Pro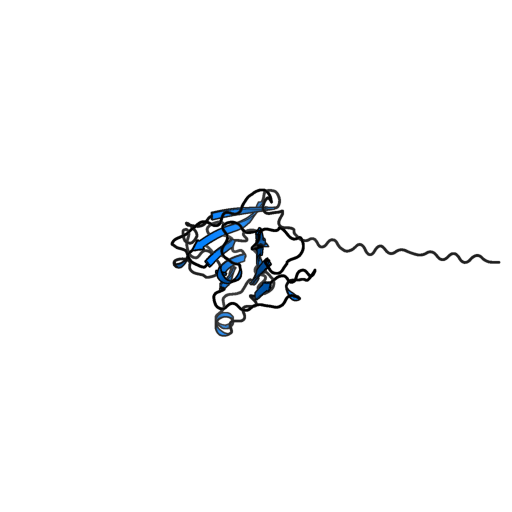tein AF-A0A2G9MWK6-F1 (afdb_monomer_lite)

Radius of gyration: 20.46 Å; chains: 1; bounding box: 44×73×55 Å

Structure (mmCIF, N/CA/C/O backbone):
data_AF-A0A2G9MWK6-F1
#
_entry.id   AF-A0A2G9MWK6-F1
#
loop_
_atom_site.group_PDB
_atom_site.id
_atom_site.type_symbol
_atom_site.label_atom_id
_atom_site.label_alt_id
_atom_site.label_comp_id
_atom_site.label_asym_id
_atom_site.label_entity_id
_atom_site.label_seq_id
_atom_site.pdbx_PDB_ins_code
_atom_site.Cartn_x
_atom_site.Cartn_y
_atom_site.Cartn_z
_atom_site.occupancy
_atom_site.B_iso_or_equiv
_atom_site.auth_seq_id
_atom_site.auth_comp_id
_atom_site.auth_asym_id
_atom_site.auth_atom_id
_atom_site.pdbx_PDB_model_num
ATOM 1 N N . MET A 1 1 ? 25.896 56.326 38.889 1.00 45.22 1 MET A N 1
ATOM 2 C CA . MET A 1 1 ? 24.671 55.618 38.457 1.00 45.22 1 MET A CA 1
ATOM 3 C C . MET A 1 1 ? 24.870 55.197 37.014 1.00 45.22 1 MET A C 1
ATOM 5 O O . MET A 1 1 ? 24.752 56.027 36.123 1.00 45.22 1 MET A O 1
ATOM 9 N N . THR A 1 2 ? 25.256 53.946 36.795 1.00 45.47 2 THR A N 1
ATOM 10 C CA . THR A 1 2 ? 25.602 53.417 35.470 1.00 45.47 2 THR A CA 1
ATOM 11 C C . THR A 1 2 ? 24.487 52.459 35.069 1.00 45.47 2 THR A C 1
ATOM 13 O O . THR A 1 2 ? 24.243 51.482 35.773 1.00 45.47 2 THR A O 1
ATOM 16 N N . LYS A 1 3 ? 23.735 52.785 34.011 1.00 40.72 3 LYS A N 1
ATOM 17 C CA . LYS A 1 3 ? 22.633 51.943 33.524 1.00 40.72 3 LYS A CA 1
ATOM 18 C C . LYS A 1 3 ? 23.221 50.716 32.824 1.00 40.72 3 LYS A C 1
ATOM 20 O O . LYS A 1 3 ? 23.888 50.858 31.805 1.00 40.72 3 LYS A O 1
ATOM 25 N N . ILE A 1 4 ? 22.976 49.534 33.382 1.00 47.41 4 ILE A N 1
ATOM 26 C CA . ILE A 1 4 ? 23.224 48.250 32.723 1.00 47.41 4 ILE A CA 1
ATOM 27 C C . ILE A 1 4 ? 22.035 47.999 31.794 1.00 47.41 4 ILE A C 1
ATOM 29 O O . ILE A 1 4 ? 20.898 47.927 32.257 1.00 47.41 4 ILE A O 1
ATOM 33 N N . TYR A 1 5 ? 22.286 47.904 30.490 1.00 42.28 5 TYR A N 1
ATOM 34 C CA . TYR A 1 5 ? 21.286 47.478 29.515 1.00 42.28 5 TYR A CA 1
ATOM 35 C C . TYR A 1 5 ? 21.432 45.970 29.307 1.00 42.28 5 TYR A C 1
ATOM 37 O O . TYR A 1 5 ? 22.469 45.508 28.836 1.00 42.28 5 TYR A O 1
ATOM 45 N N . PHE A 1 6 ? 20.402 45.204 29.666 1.00 36.59 6 PHE A N 1
ATOM 46 C CA . PHE A 1 6 ? 20.283 43.809 29.254 1.00 36.59 6 PHE A CA 1
ATOM 47 C C . PHE A 1 6 ? 19.762 43.779 27.817 1.00 36.59 6 PHE A C 1
ATOM 49 O O . PHE A 1 6 ? 18.624 44.162 27.556 1.00 36.59 6 PHE A O 1
ATOM 56 N N . VAL A 1 7 ? 20.603 43.339 26.883 1.00 38.12 7 VAL A N 1
ATOM 57 C CA . VAL A 1 7 ? 20.165 42.977 25.533 1.00 38.12 7 VAL A CA 1
ATOM 58 C C . VAL A 1 7 ? 19.690 41.531 25.600 1.00 38.12 7 VAL A C 1
ATOM 60 O O . VAL A 1 7 ? 20.493 40.611 25.745 1.00 38.12 7 VAL A O 1
ATOM 63 N N . LEU A 1 8 ? 18.375 41.333 25.536 1.00 33.12 8 LEU A N 1
ATOM 64 C CA . LEU A 1 8 ? 17.783 40.015 25.347 1.00 33.12 8 LEU A CA 1
ATOM 65 C C . LEU A 1 8 ? 17.944 39.651 23.864 1.00 33.12 8 LEU A C 1
ATOM 67 O O . LEU A 1 8 ? 17.213 40.155 23.013 1.00 33.12 8 LEU A O 1
ATOM 71 N N . ILE A 1 9 ? 18.932 38.817 23.543 1.00 36.25 9 ILE A N 1
ATOM 72 C CA . ILE A 1 9 ? 19.046 38.225 22.209 1.00 36.25 9 ILE A CA 1
ATOM 73 C C . ILE A 1 9 ? 18.005 37.108 22.136 1.00 36.25 9 ILE A C 1
ATOM 75 O O . ILE A 1 9 ? 18.201 36.023 22.679 1.00 36.25 9 ILE A O 1
ATOM 79 N N . VAL A 1 10 ? 16.878 37.391 21.484 1.00 35.84 10 VAL A N 1
ATOM 80 C CA . VAL A 1 10 ? 15.928 36.359 21.067 1.00 35.84 10 VAL A CA 1
ATOM 81 C C . VAL A 1 10 ? 16.561 35.639 19.885 1.00 35.84 10 VAL A C 1
ATOM 83 O O . VAL A 1 10 ? 16.514 36.109 18.750 1.00 35.84 10 VAL A O 1
ATOM 86 N N . ILE A 1 11 ? 17.207 34.510 20.164 1.00 38.00 11 ILE A N 1
ATOM 87 C CA . ILE A 1 11 ? 17.570 33.556 19.124 1.00 38.00 11 ILE A CA 1
ATOM 88 C C . ILE A 1 11 ? 16.249 32.938 18.668 1.00 38.00 11 ILE A C 1
ATOM 90 O O . ILE A 1 11 ? 15.690 32.082 19.352 1.00 38.00 11 ILE A O 1
ATOM 94 N N . PHE A 1 12 ? 15.731 33.386 17.524 1.00 32.88 12 PHE A N 1
ATOM 95 C CA . PHE A 1 12 ? 14.820 32.549 16.757 1.00 32.88 12 PHE A CA 1
ATOM 96 C C . PHE A 1 12 ? 15.644 31.338 16.329 1.00 32.88 12 PHE A C 1
ATOM 98 O O . PHE A 1 12 ? 16.416 31.403 15.374 1.00 32.88 12 PHE A O 1
ATOM 105 N N . LEU A 1 13 ? 15.517 30.242 17.080 1.00 31.78 13 LEU A N 1
ATOM 106 C CA . LEU A 1 13 ? 15.737 28.919 16.525 1.00 31.78 13 LEU A CA 1
ATOM 107 C C . LEU A 1 13 ? 14.738 28.831 15.379 1.00 31.78 13 LEU A C 1
ATOM 109 O O . LEU A 1 13 ? 13.553 28.595 15.599 1.00 31.78 13 LEU A O 1
ATOM 113 N N . SER A 1 14 ? 15.209 29.133 14.169 1.00 37.88 14 SER A N 1
ATOM 114 C CA . SER A 1 14 ? 14.534 28.727 12.954 1.00 37.88 14 SER A CA 1
ATOM 115 C C . SER A 1 14 ? 14.363 27.228 13.110 1.00 37.88 14 SER A C 1
ATOM 117 O O . SER A 1 14 ? 15.336 26.479 12.998 1.00 37.88 14 SER A O 1
ATOM 119 N N . THR A 1 15 ? 13.155 26.804 13.475 1.00 34.97 15 THR A N 1
ATOM 120 C CA . THR A 1 15 ? 12.726 25.431 13.285 1.00 34.97 15 THR A CA 1
ATOM 121 C C . THR A 1 15 ? 13.065 25.149 11.840 1.00 34.97 15 THR A C 1
ATOM 123 O O . THR A 1 15 ? 12.527 25.803 10.940 1.00 34.97 15 THR A O 1
ATOM 126 N N . LEU A 1 16 ? 14.073 24.299 11.647 1.00 32.12 16 LEU A N 1
ATOM 127 C CA . LEU A 1 16 ? 14.462 23.834 10.334 1.00 32.12 16 LEU A CA 1
ATOM 128 C C . LEU A 1 16 ? 13.165 23.448 9.626 1.00 32.12 16 LEU A C 1
ATOM 130 O O . LEU A 1 16 ? 12.323 22.794 10.254 1.00 32.12 16 LEU A O 1
ATOM 134 N N . PRO A 1 17 ? 12.949 23.886 8.378 1.00 34.91 17 PRO A N 1
ATOM 135 C CA . PRO A 1 17 ? 11.866 23.323 7.613 1.00 34.91 17 PRO A CA 1
ATOM 136 C C . PRO A 1 17 ? 12.141 21.825 7.604 1.00 34.91 17 PRO A C 1
ATOM 138 O O . PRO A 1 17 ? 13.139 21.374 7.040 1.00 34.91 17 PRO A O 1
ATOM 141 N N . ASN A 1 18 ? 11.274 21.053 8.257 1.00 37.16 18 ASN A N 1
ATOM 142 C CA . ASN A 1 18 ? 11.038 19.711 7.785 1.00 37.16 18 ASN A CA 1
ATOM 143 C C . ASN A 1 18 ? 10.604 19.941 6.342 1.00 37.16 18 ASN A C 1
ATOM 145 O O . ASN A 1 18 ? 9.458 20.303 6.078 1.00 37.16 18 ASN A O 1
ATOM 149 N N . GLN A 1 19 ? 11.548 19.808 5.412 1.00 33.31 19 GLN A N 1
ATOM 150 C CA . GLN A 1 19 ? 11.234 19.364 4.074 1.00 33.31 19 GLN A CA 1
ATOM 151 C C . GLN A 1 19 ? 10.648 17.969 4.272 1.00 33.31 19 GLN A C 1
ATOM 153 O O . GLN A 1 19 ? 11.305 16.947 4.116 1.00 33.31 19 GLN A O 1
ATOM 158 N N . ILE A 1 20 ? 9.385 17.948 4.695 1.00 33.28 20 ILE A N 1
ATOM 159 C CA . ILE A 1 20 ? 8.453 16.961 4.219 1.00 33.28 20 ILE A CA 1
ATOM 160 C C . ILE A 1 20 ? 8.576 17.174 2.717 1.00 33.28 20 ILE A C 1
ATOM 162 O O . ILE A 1 20 ? 8.125 18.197 2.200 1.00 33.28 20 ILE A O 1
ATOM 166 N N . TYR A 1 21 ? 9.296 16.283 2.037 1.00 31.16 21 TYR A N 1
ATOM 167 C CA . TYR A 1 21 ? 9.023 16.030 0.635 1.00 31.16 21 TYR A CA 1
ATOM 168 C C . TYR A 1 21 ? 7.583 15.533 0.639 1.00 31.16 21 TYR A C 1
ATOM 170 O O . TYR A 1 21 ? 7.292 14.354 0.824 1.00 31.16 21 TYR A O 1
ATOM 178 N N . GLY A 1 22 ? 6.683 16.514 0.681 1.00 31.52 22 GLY A N 1
ATOM 179 C CA . GLY A 1 22 ? 5.267 16.326 0.589 1.00 31.52 22 GLY A CA 1
ATOM 180 C C . GLY A 1 22 ? 5.103 15.773 -0.794 1.00 31.52 22 GLY A C 1
ATOM 181 O O . GLY A 1 22 ? 5.363 16.468 -1.770 1.00 31.52 22 GLY A O 1
ATOM 182 N N . ILE A 1 23 ? 4.714 14.508 -0.860 1.00 37.12 23 ILE A N 1
ATOM 183 C CA . ILE A 1 23 ? 3.832 14.076 -1.924 1.00 37.12 23 ILE A CA 1
ATOM 184 C C . ILE A 1 23 ? 2.766 15.170 -1.961 1.00 37.12 23 ILE A C 1
ATOM 186 O O . ILE A 1 23 ? 2.013 15.326 -0.992 1.00 37.12 23 ILE A O 1
ATOM 190 N N . GLU A 1 24 ? 2.817 16.025 -2.988 1.00 42.53 24 GLU A N 1
ATOM 191 C CA . GLU A 1 24 ? 1.704 16.912 -3.271 1.00 42.53 24 GLU A CA 1
ATOM 192 C C . GLU A 1 24 ? 0.472 16.029 -3.233 1.00 42.53 24 GLU A C 1
ATOM 194 O O . GLU A 1 24 ? 0.475 14.940 -3.813 1.00 42.53 24 GLU A O 1
ATOM 199 N N . GLU A 1 25 ? -0.497 16.464 -2.427 1.00 43.16 25 GLU A N 1
ATOM 200 C CA . GLU A 1 25 ? -1.803 15.852 -2.268 1.00 43.16 25 GLU A CA 1
ATOM 201 C C . GLU A 1 25 ? -2.137 14.973 -3.476 1.00 43.16 25 GLU A C 1
ATOM 203 O O . GLU A 1 25 ? -2.196 15.469 -4.606 1.00 43.16 25 GLU A O 1
ATOM 208 N N . ILE A 1 26 ? -2.426 13.683 -3.254 1.00 50.22 26 ILE A N 1
ATOM 209 C CA . ILE A 1 26 ? -3.408 13.027 -4.123 1.00 50.22 26 ILE A CA 1
ATOM 210 C C . ILE A 1 26 ? -4.520 14.049 -4.241 1.00 50.22 26 ILE A C 1
ATOM 212 O O . ILE A 1 26 ? -5.122 14.330 -3.207 1.00 50.22 26 ILE A O 1
ATOM 216 N N . ASP A 1 27 ? -4.671 14.653 -5.430 1.00 54.88 27 ASP A N 1
ATOM 217 C CA . ASP A 1 27 ? -5.559 15.790 -5.687 1.00 54.88 27 ASP A CA 1
ATOM 218 C C . ASP A 1 27 ? -6.777 15.609 -4.797 1.00 54.88 27 ASP A C 1
ATOM 220 O O . ASP A 1 27 ? -7.558 14.692 -5.042 1.00 54.88 27 ASP A O 1
ATOM 224 N N . THR A 1 28 ? -6.879 16.374 -3.701 1.00 51.78 28 THR A N 1
ATOM 225 C CA . THR A 1 28 ? -7.807 16.075 -2.586 1.00 51.78 28 THR A CA 1
ATOM 226 C C . THR A 1 28 ? -9.274 16.130 -3.023 1.00 51.78 28 THR A C 1
ATOM 228 O O . THR A 1 28 ? -10.196 15.839 -2.260 1.00 51.78 28 THR A O 1
ATOM 231 N N . ARG A 1 29 ? -9.492 16.489 -4.293 1.00 51.50 29 ARG A N 1
ATOM 232 C CA . ARG A 1 29 ? -10.749 16.533 -5.030 1.00 51.50 29 ARG A CA 1
ATOM 233 C C . ARG A 1 29 ? -11.044 15.267 -5.844 1.00 51.50 29 ARG A C 1
ATOM 235 O O . ARG A 1 29 ? -12.154 15.145 -6.357 1.00 51.50 29 ARG A O 1
ATOM 242 N N . LYS A 1 30 ? -10.092 14.346 -6.011 1.00 69.12 30 LYS A N 1
ATOM 243 C CA . LYS A 1 30 ? -10.248 13.108 -6.782 1.00 69.12 30 LYS A CA 1
ATOM 244 C C . LYS A 1 30 ? -10.382 11.914 -5.856 1.00 69.12 30 LYS A C 1
ATOM 246 O O . LYS A 1 30 ? -9.452 11.523 -5.163 1.00 69.12 30 LYS A O 1
ATOM 251 N N . ASN A 1 31 ? -11.551 11.293 -5.927 1.00 81.88 31 ASN A N 1
ATOM 252 C CA . ASN A 1 31 ? -11.813 10.041 -5.239 1.00 81.88 31 ASN A CA 1
ATOM 253 C C . ASN A 1 31 ? -10.879 8.944 -5.770 1.00 81.88 31 ASN A C 1
ATOM 255 O O . ASN A 1 31 ? -10.765 8.740 -6.984 1.00 81.88 31 ASN A O 1
ATOM 259 N N . ILE A 1 32 ? -10.255 8.207 -4.853 1.00 87.62 32 ILE A N 1
ATOM 260 C CA . ILE A 1 32 ? -9.640 6.917 -5.154 1.00 87.62 32 ILE A CA 1
ATOM 261 C C . ILE A 1 32 ? -10.770 5.896 -5.138 1.00 87.62 32 ILE A C 1
ATOM 263 O O . ILE A 1 32 ? -11.425 5.690 -4.119 1.00 87.62 32 ILE A O 1
ATOM 267 N N . LEU A 1 33 ? -11.042 5.293 -6.290 1.00 92.44 33 LEU A N 1
ATOM 268 C CA . LEU A 1 33 ? -12.003 4.198 -6.356 1.00 92.44 33 LEU A CA 1
ATOM 269 C C . LEU A 1 33 ? -11.357 2.950 -5.759 1.00 92.44 33 LEU A C 1
ATOM 271 O O . LEU A 1 33 ? -10.146 2.797 -5.847 1.00 92.44 33 LEU A O 1
ATOM 275 N N . ILE A 1 34 ? -12.147 2.057 -5.174 1.00 94.44 34 ILE A N 1
ATOM 276 C CA . ILE A 1 34 ? -11.711 0.705 -4.814 1.00 94.44 34 ILE A CA 1
ATOM 277 C C . ILE A 1 34 ? -12.598 -0.239 -5.614 1.00 94.44 34 ILE A C 1
ATOM 279 O O . ILE A 1 34 ? -13.781 -0.404 -5.319 1.00 94.44 34 ILE A O 1
ATOM 283 N N . THR A 1 35 ? -12.054 -0.789 -6.695 1.00 95.25 35 THR A N 1
ATOM 284 C CA . THR A 1 35 ? -12.849 -1.556 -7.661 1.00 95.25 35 THR A CA 1
ATOM 285 C C . THR A 1 35 ? -13.092 -2.975 -7.163 1.00 95.25 35 THR A C 1
ATOM 287 O O . THR A 1 35 ? -12.167 -3.641 -6.702 1.00 95.25 35 THR A O 1
ATOM 290 N N . LYS A 1 36 ? -14.326 -3.473 -7.288 1.00 96.62 36 LYS A N 1
ATOM 291 C CA . LYS A 1 36 ? -14.607 -4.894 -7.064 1.00 96.62 36 LYS A CA 1
ATOM 292 C C . LYS A 1 36 ? -13.845 -5.735 -8.085 1.00 96.62 36 LYS A C 1
ATOM 294 O O . LYS A 1 36 ? -14.064 -5.577 -9.284 1.00 96.62 36 LYS A O 1
ATOM 299 N N . SER A 1 37 ? -13.032 -6.660 -7.600 1.00 96.88 37 SER A N 1
ATOM 300 C CA . SER A 1 37 ? -12.282 -7.618 -8.408 1.00 96.88 37 SER A CA 1
ATOM 301 C C . SER A 1 37 ? -12.699 -9.044 -8.055 1.00 96.88 37 SER A C 1
ATOM 303 O O . SER A 1 37 ? -13.093 -9.317 -6.919 1.00 96.88 37 SER A O 1
ATOM 305 N N . ASN A 1 38 ? -12.625 -9.943 -9.035 1.00 96.06 38 ASN A N 1
ATOM 306 C CA . ASN A 1 38 ? -12.789 -11.384 -8.826 1.00 96.06 38 ASN A CA 1
ATOM 307 C C . ASN A 1 38 ? -11.492 -12.146 -9.160 1.00 96.06 38 ASN A C 1
ATOM 309 O O . ASN A 1 38 ? -11.575 -13.301 -9.556 1.00 96.06 38 ASN A O 1
ATOM 313 N N . SER A 1 39 ? -10.341 -11.465 -9.145 1.00 95.75 39 SER A N 1
ATOM 314 C CA . SER A 1 39 ? -9.045 -12.052 -9.505 1.00 95.75 39 SER A CA 1
ATOM 315 C C . SER A 1 39 ? -7.902 -11.603 -8.584 1.00 95.75 39 SER A C 1
ATOM 317 O O . SER A 1 39 ? -6.744 -11.676 -8.980 1.00 95.75 39 SER A O 1
ATOM 319 N N . MET A 1 40 ? -8.185 -11.065 -7.389 1.00 96.25 40 MET A N 1
ATOM 320 C CA . MET A 1 40 ? -7.120 -10.682 -6.442 1.00 96.25 40 MET A CA 1
ATOM 321 C C . MET A 1 40 ? -6.501 -11.884 -5.729 1.00 96.25 40 MET A C 1
ATOM 323 O O . MET A 1 40 ? -5.438 -11.757 -5.131 1.00 96.25 40 MET A O 1
ATOM 327 N N . GLU A 1 41 ? -7.144 -13.046 -5.781 1.00 94.00 41 GLU A N 1
ATOM 328 C CA . GLU A 1 41 ? -6.569 -14.336 -5.405 1.00 94.00 41 GLU A CA 1
ATOM 329 C C . GLU A 1 41 ? -5.504 -14.833 -6.392 1.00 94.00 41 GLU A C 1
ATOM 331 O O . GLU A 1 41 ? -4.725 -15.712 -6.035 1.00 94.00 41 GLU 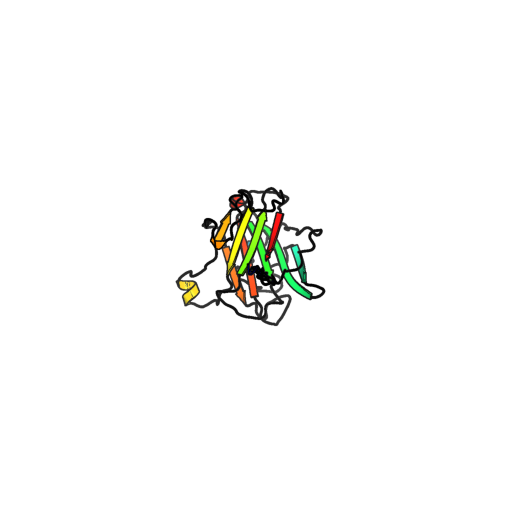A O 1
ATOM 336 N N . GLU A 1 42 ? -5.481 -14.286 -7.612 1.00 94.31 42 GLU A N 1
ATOM 337 C CA . GLU A 1 42 ? -4.505 -14.613 -8.660 1.00 94.31 42 GLU A CA 1
ATOM 338 C C . GLU A 1 42 ? -3.270 -13.698 -8.627 1.00 94.31 42 GLU A C 1
ATOM 340 O O . GLU A 1 42 ? -2.343 -13.911 -9.404 1.00 94.31 42 GLU A O 1
ATOM 345 N N . VAL A 1 43 ? -3.264 -12.671 -7.767 1.00 95.62 43 VAL A N 1
ATOM 346 C CA . VAL A 1 43 ? -2.106 -11.790 -7.575 1.00 95.62 43 VAL A CA 1
ATOM 347 C C . VAL A 1 43 ? -1.061 -12.504 -6.731 1.00 95.62 43 VAL A C 1
ATOM 349 O O . VAL A 1 43 ? -1.352 -12.958 -5.617 1.00 95.62 43 VAL A O 1
ATOM 352 N N . ASP A 1 44 ? 0.161 -12.559 -7.246 1.00 95.19 44 ASP A N 1
ATOM 353 C CA . ASP A 1 44 ? 1.303 -13.067 -6.514 1.00 95.19 44 ASP A CA 1
ATOM 354 C C . ASP A 1 44 ? 1.767 -11.969 -5.557 1.00 95.19 44 ASP A C 1
ATOM 356 O O . ASP A 1 44 ? 2.448 -11.028 -5.939 1.00 95.19 44 ASP A O 1
ATOM 360 N N . PHE A 1 45 ? 1.378 -12.090 -4.283 1.00 92.88 45 PHE A N 1
ATOM 361 C CA . PHE A 1 45 ? 1.790 -11.145 -3.244 1.00 92.88 45 PHE A CA 1
ATOM 362 C C . PHE A 1 45 ? 3.286 -11.276 -2.976 1.00 92.88 45 PHE A C 1
ATOM 364 O O . PHE A 1 45 ? 3.759 -12.159 -2.245 1.00 92.88 45 PHE A O 1
ATOM 371 N N . ASP A 1 46 ? 4.039 -10.392 -3.600 1.00 93.12 46 ASP A N 1
ATOM 372 C CA . ASP A 1 46 ? 5.473 -10.508 -3.755 1.00 93.12 46 ASP A CA 1
ATOM 373 C C . ASP A 1 46 ? 6.194 -9.148 -3.705 1.00 93.12 46 ASP A C 1
ATOM 375 O O . ASP A 1 46 ? 7.416 -9.122 -3.524 1.00 93.12 46 ASP A O 1
ATOM 379 N N . GLY A 1 47 ? 5.411 -8.063 -3.657 1.00 92.81 47 GLY A N 1
ATOM 380 C CA . GLY A 1 47 ? 5.832 -6.688 -3.424 1.00 92.81 47 GLY A CA 1
ATOM 381 C C . GLY A 1 47 ? 6.139 -5.907 -4.695 1.00 92.81 47 GLY A C 1
ATOM 382 O O . GLY A 1 47 ? 6.881 -4.933 -4.594 1.00 92.81 47 GLY A O 1
ATOM 383 N N . LYS A 1 48 ? 5.668 -6.356 -5.863 1.00 93.88 48 LYS A N 1
ATOM 384 C CA . LYS A 1 48 ? 5.880 -5.739 -7.185 1.00 93.88 48 LYS A CA 1
ATOM 385 C C . LYS A 1 48 ? 4.954 -6.392 -8.221 1.00 93.88 48 LYS A C 1
ATOM 387 O O . LYS A 1 48 ? 4.250 -7.347 -7.924 1.00 93.88 48 LYS A O 1
ATOM 392 N N . TRP A 1 49 ? 5.000 -5.919 -9.466 1.00 96.75 49 TRP A N 1
ATOM 393 C CA . TRP A 1 49 ? 4.421 -6.668 -10.582 1.00 96.75 49 TRP A CA 1
ATOM 394 C C . TRP A 1 49 ? 5.223 -7.941 -10.868 1.00 96.75 49 TRP A C 1
ATOM 396 O O . TRP A 1 49 ? 6.415 -7.885 -11.168 1.00 96.75 49 TRP A O 1
ATOM 406 N N . THR A 1 50 ? 4.537 -9.075 -10.873 1.00 95.31 50 THR A N 1
ATOM 407 C CA . THR A 1 50 ? 5.046 -10.367 -11.338 1.00 95.31 50 THR A CA 1
ATOM 408 C C . THR A 1 50 ? 4.740 -10.577 -12.823 1.00 95.31 50 THR A C 1
ATOM 410 O O . THR A 1 50 ? 5.506 -11.223 -13.541 1.00 95.31 50 THR A O 1
ATOM 413 N N . PHE A 1 51 ? 3.620 -10.032 -13.318 1.00 94.00 51 PHE A N 1
ATOM 414 C CA . PHE A 1 51 ? 3.262 -10.067 -14.739 1.00 94.00 51 PHE A CA 1
ATOM 415 C C . PHE A 1 51 ? 2.311 -8.931 -15.151 1.00 94.00 51 PHE A C 1
ATOM 417 O O . PHE A 1 51 ? 1.424 -8.506 -14.418 1.00 94.00 51 PHE A O 1
ATOM 424 N N . ASN A 1 52 ? 2.402 -8.501 -16.412 1.00 88.62 52 ASN A N 1
ATOM 425 C CA . ASN A 1 52 ? 1.724 -7.319 -16.981 1.00 88.62 52 ASN A CA 1
ATOM 426 C C . ASN A 1 52 ? 0.216 -7.114 -16.689 1.00 88.62 52 ASN A C 1
ATOM 428 O O . ASN A 1 52 ? -0.293 -5.985 -16.778 1.00 88.62 52 ASN A O 1
ATOM 432 N N . ASN A 1 53 ? -0.533 -8.193 -16.445 1.00 92.25 53 ASN A N 1
ATOM 433 C CA . ASN A 1 53 ? -1.988 -8.169 -16.252 1.00 92.25 53 ASN A CA 1
ATOM 434 C C . ASN A 1 53 ? -2.431 -8.499 -14.825 1.00 92.25 53 ASN A C 1
ATOM 436 O O . ASN A 1 53 ? -3.635 -8.530 -14.588 1.00 92.25 53 ASN A O 1
ATOM 440 N N . GLU A 1 54 ? -1.497 -8.701 -13.905 1.00 95.94 54 GLU A N 1
ATOM 441 C CA . GLU A 1 54 ? -1.756 -9.095 -12.522 1.00 95.94 54 GLU A CA 1
ATOM 442 C C . GLU A 1 54 ? -2.772 -8.175 -11.838 1.00 95.94 54 GLU A C 1
ATOM 444 O O . GLU A 1 54 ? -3.881 -8.586 -11.507 1.00 95.94 54 GLU A O 1
ATOM 449 N N . TRP A 1 55 ? -2.495 -6.872 -11.803 1.00 97.25 55 TRP A N 1
ATOM 450 C CA . TRP A 1 55 ? -3.411 -5.884 -11.232 1.00 97.25 55 TRP A CA 1
ATOM 451 C C . TRP A 1 55 ? -4.408 -5.308 -12.253 1.00 97.25 55 TRP A C 1
ATOM 453 O O . TRP A 1 55 ? -4.860 -4.168 -12.122 1.00 97.25 55 TRP A O 1
ATOM 463 N N . LYS A 1 56 ? -4.770 -6.033 -13.321 1.00 95.12 56 LYS A N 1
ATOM 464 C CA . LYS A 1 56 ? -5.651 -5.488 -14.377 1.00 95.12 56 LYS A CA 1
ATOM 465 C C . LYS A 1 56 ? -7.074 -5.191 -13.889 1.00 95.12 56 LYS A C 1
ATOM 467 O O . LYS A 1 56 ? -7.649 -4.204 -14.342 1.00 95.12 56 LYS A O 1
ATOM 472 N N . GLN A 1 57 ? -7.633 -6.003 -12.988 1.00 95.88 57 GLN A N 1
ATOM 473 C CA . GLN A 1 57 ? -8.984 -5.813 -12.427 1.00 95.88 57 GLN A CA 1
ATOM 474 C C . GLN A 1 57 ? -9.005 -4.879 -11.202 1.00 95.88 57 GLN A C 1
ATOM 476 O O . GLN A 1 57 ? -9.800 -5.052 -10.286 1.00 95.88 57 GLN A O 1
ATOM 481 N N . SER A 1 58 ? -8.135 -3.873 -11.180 1.00 97.44 58 SER A N 1
ATOM 482 C CA . SER A 1 58 ? -8.065 -2.870 -10.115 1.00 97.44 58 SER A CA 1
ATOM 483 C C . SER A 1 58 ? -8.302 -1.467 -10.671 1.00 97.44 58 SER A C 1
ATOM 485 O O . SER A 1 58 ? -8.077 -1.197 -11.858 1.00 97.44 58 SER A O 1
ATOM 487 N N . SER A 1 59 ? -8.735 -0.549 -9.811 1.00 96.62 59 SER A N 1
ATOM 488 C CA . SER A 1 59 ? -8.701 0.882 -10.118 1.00 96.62 59 SER A CA 1
ATOM 489 C C . SER A 1 59 ? -7.261 1.365 -10.198 1.00 96.62 59 SER A C 1
ATOM 491 O O . SER A 1 59 ? -6.357 0.765 -9.624 1.00 96.62 59 SER A O 1
ATOM 493 N N . TRP A 1 60 ? -7.049 2.459 -10.924 1.00 95.50 60 TRP A N 1
ATOM 494 C CA . TRP A 1 60 ? -5.737 3.062 -11.092 1.00 95.50 60 TRP A CA 1
ATOM 495 C C . TRP A 1 60 ? -5.804 4.563 -10.862 1.00 95.50 60 TRP A C 1
ATOM 497 O O . TRP A 1 60 ? -6.617 5.262 -11.471 1.00 95.50 60 TRP A O 1
ATOM 507 N N . ASN A 1 61 ? -4.891 5.050 -10.032 1.00 92.81 61 ASN A N 1
ATOM 508 C CA . ASN A 1 61 ? -4.660 6.461 -9.796 1.00 92.81 61 ASN A CA 1
ATOM 509 C C . ASN A 1 61 ? -3.160 6.734 -9.966 1.00 92.81 61 ASN A C 1
ATOM 511 O O . ASN A 1 61 ? -2.321 5.960 -9.522 1.00 92.81 61 ASN A O 1
ATOM 515 N N . ALA A 1 62 ? -2.811 7.833 -10.629 1.00 91.06 62 ALA A N 1
ATOM 516 C CA . ALA A 1 62 ? -1.428 8.297 -10.704 1.00 91.06 62 ALA A CA 1
ATOM 517 C C . ALA A 1 62 ? -1.262 9.480 -9.756 1.00 91.06 62 ALA A C 1
ATOM 519 O O . ALA A 1 62 ? -1.937 10.501 -9.939 1.00 91.06 62 ALA A O 1
ATOM 520 N N . VAL A 1 63 ? -0.377 9.328 -8.775 1.00 88.06 63 VAL A N 1
ATOM 521 C CA . VAL A 1 63 ? -0.042 10.369 -7.804 1.00 88.06 63 VAL A CA 1
ATOM 522 C C . VAL A 1 63 ? 1.137 11.158 -8.341 1.00 88.06 63 VAL A C 1
ATOM 524 O O . VAL A 1 63 ? 2.087 10.585 -8.875 1.00 88.06 63 VAL A O 1
ATOM 527 N N . ARG A 1 64 ? 1.030 12.483 -8.294 1.00 87.62 64 ARG A N 1
ATOM 528 C CA . ARG A 1 64 ? 1.961 13.395 -8.955 1.00 87.62 64 ARG A CA 1
ATOM 529 C C . ARG A 1 64 ? 2.522 14.392 -7.957 1.00 87.62 64 ARG A C 1
ATOM 531 O O . ARG A 1 64 ? 1.824 14.763 -7.026 1.00 87.62 64 ARG A O 1
ATOM 538 N N . SER A 1 65 ? 3.754 14.808 -8.208 1.00 82.44 65 SER A N 1
ATOM 539 C CA . SER A 1 65 ? 4.380 15.992 -7.630 1.00 82.44 65 SER A CA 1
ATOM 540 C C . SER A 1 65 ? 4.765 16.873 -8.805 1.00 82.44 65 SER A C 1
ATOM 542 O O . SER A 1 65 ? 5.469 16.420 -9.716 1.00 82.44 65 SER A O 1
ATOM 544 N N . ASP A 1 66 ? 4.250 18.095 -8.819 1.00 83.50 66 ASP A N 1
ATOM 545 C CA . ASP A 1 66 ? 4.253 18.980 -9.974 1.00 83.50 66 ASP A CA 1
ATOM 546 C C . ASP A 1 66 ? 3.637 18.274 -11.205 1.00 83.50 66 ASP A C 1
ATOM 548 O O . ASP A 1 66 ? 2.462 17.895 -11.230 1.00 83.50 66 ASP A O 1
ATOM 552 N N . GLU A 1 67 ? 4.443 18.047 -12.242 1.00 82.06 67 GLU A N 1
ATOM 553 C CA . GLU A 1 67 ? 4.038 17.377 -13.482 1.00 82.06 67 GLU A CA 1
ATOM 554 C C . GLU A 1 67 ? 4.530 15.921 -13.572 1.00 82.06 67 GLU A C 1
ATOM 556 O O . GLU A 1 67 ? 4.175 15.203 -14.511 1.00 82.06 67 GLU A O 1
ATOM 561 N N . SER A 1 68 ? 5.314 15.455 -12.593 1.00 84.75 68 SER A N 1
ATOM 562 C CA . SER A 1 68 ? 5.906 14.114 -12.596 1.00 84.75 68 SER A CA 1
ATOM 563 C C . SER A 1 68 ? 5.075 13.139 -11.773 1.00 84.75 68 SER A C 1
ATOM 565 O O . SER A 1 68 ? 4.601 13.464 -10.688 1.00 84.75 68 SER A O 1
ATOM 567 N N . ILE A 1 69 ? 4.893 11.919 -12.282 1.00 86.81 69 ILE A N 1
ATOM 568 C CA . ILE A 1 69 ? 4.273 10.840 -11.508 1.00 86.81 69 ILE A CA 1
ATOM 569 C C . ILE A 1 69 ? 5.298 10.352 -10.483 1.00 86.81 69 ILE A C 1
ATOM 571 O O . ILE A 1 69 ? 6.398 9.956 -10.854 1.00 86.81 69 ILE A O 1
ATOM 575 N N . VAL A 1 70 ? 4.922 10.401 -9.207 1.00 90.56 70 VAL A N 1
ATOM 576 C CA . VAL A 1 70 ? 5.736 9.918 -8.083 1.00 90.56 70 VAL A CA 1
ATOM 577 C C . VAL A 1 70 ? 5.498 8.425 -7.905 1.00 90.56 70 VAL A C 1
ATOM 579 O O . VAL A 1 70 ? 6.437 7.636 -7.854 1.00 90.56 70 VAL A O 1
ATOM 582 N N . PHE A 1 71 ? 4.224 8.027 -7.887 1.00 93.00 71 PHE A N 1
ATOM 583 C CA . PHE A 1 71 ? 3.846 6.625 -7.819 1.00 93.00 71 PHE A CA 1
ATOM 584 C C . PHE A 1 71 ? 2.516 6.329 -8.511 1.00 93.00 71 PHE A C 1
ATOM 586 O O . PHE A 1 71 ? 1.631 7.189 -8.640 1.00 93.00 71 PHE A O 1
ATOM 593 N N . HIS A 1 72 ? 2.360 5.081 -8.945 1.00 95.25 72 HIS A N 1
ATOM 594 C CA . HIS A 1 72 ? 1.083 4.536 -9.381 1.00 95.25 72 HIS A CA 1
ATOM 595 C C . HIS A 1 72 ? 0.410 3.799 -8.230 1.00 95.25 72 HIS A C 1
ATOM 597 O O . HIS A 1 72 ? 1.014 2.972 -7.561 1.00 95.25 72 HIS A O 1
ATOM 603 N N . LEU A 1 73 ? -0.868 4.088 -8.019 1.00 96.38 73 LEU A N 1
ATOM 604 C CA . LEU A 1 73 ? -1.697 3.429 -7.026 1.00 96.38 73 LEU A CA 1
ATOM 605 C C . LEU A 1 73 ? -2.678 2.500 -7.740 1.00 96.38 73 LEU A C 1
ATOM 607 O O . LEU A 1 73 ? -3.430 2.946 -8.617 1.00 96.38 73 LEU A O 1
ATOM 611 N N . ARG A 1 74 ? -2.693 1.224 -7.355 1.00 97.62 74 ARG A N 1
ATOM 612 C CA . ARG A 1 74 ? -3.773 0.292 -7.689 1.00 97.62 74 ARG A CA 1
ATOM 613 C C . ARG A 1 74 ? -4.561 -0.063 -6.452 1.00 97.62 74 ARG A C 1
ATOM 615 O O . ARG A 1 74 ? -3.987 -0.289 -5.395 1.00 97.62 74 ARG A O 1
ATOM 622 N N . THR A 1 75 ? -5.871 -0.154 -6.604 1.00 97.81 75 THR A N 1
ATOM 623 C CA . THR A 1 75 ? -6.778 -0.491 -5.508 1.00 97.81 75 THR A CA 1
ATOM 624 C C . THR A 1 75 ? -7.857 -1.443 -5.988 1.00 97.81 75 THR A C 1
ATOM 626 O O . THR A 1 75 ? -8.452 -1.263 -7.053 1.00 97.81 75 THR A O 1
ATOM 629 N N . ALA A 1 76 ? -8.148 -2.462 -5.197 1.00 97.94 76 ALA A N 1
ATOM 630 C CA . ALA A 1 76 ? -9.249 -3.372 -5.459 1.00 97.94 76 ALA A CA 1
ATOM 631 C C . ALA A 1 76 ? -9.846 -3.868 -4.148 1.00 97.94 76 ALA A C 1
ATOM 633 O O . ALA A 1 76 ? -9.229 -3.761 -3.092 1.00 97.94 76 ALA A O 1
ATOM 634 N N . HIS A 1 77 ? -11.042 -4.434 -4.206 1.00 97.00 77 HIS A N 1
ATOM 635 C CA . HIS A 1 77 ? -11.560 -5.234 -3.111 1.00 97.00 77 HIS A CA 1
ATOM 636 C C . HIS A 1 77 ? -12.066 -6.573 -3.634 1.00 97.00 77 HIS A C 1
ATOM 638 O O . HIS A 1 77 ? -12.671 -6.653 -4.707 1.00 97.00 77 HIS A O 1
ATOM 644 N N . GLN A 1 78 ? -11.861 -7.614 -2.836 1.00 97.38 78 GLN A N 1
ATOM 645 C CA . GLN A 1 78 ? -12.426 -8.937 -3.052 1.00 97.38 78 GLN A CA 1
ATOM 646 C C . GLN A 1 78 ? -12.766 -9.542 -1.694 1.00 97.38 78 GLN A C 1
ATOM 648 O O . GLN A 1 78 ? -11.968 -9.490 -0.761 1.00 97.38 78 GLN A O 1
ATOM 653 N N . GLU A 1 79 ? -13.982 -10.079 -1.579 1.00 95.69 79 GLU A N 1
ATOM 654 C CA . GLU A 1 79 ? -14.500 -10.684 -0.346 1.00 95.69 79 GLU A CA 1
ATOM 655 C C . GLU A 1 79 ? -14.363 -9.766 0.891 1.00 95.69 79 GLU A C 1
ATOM 657 O O . GLU A 1 79 ? -15.105 -8.783 1.034 1.00 95.69 79 GLU A O 1
ATOM 662 N N . ASN A 1 80 ? -13.432 -10.106 1.787 1.00 96.50 80 ASN A N 1
ATOM 663 C CA . ASN A 1 80 ? -13.163 -9.440 3.059 1.00 96.50 80 ASN A CA 1
ATOM 664 C C . ASN A 1 80 ? -11.839 -8.668 3.055 1.00 96.50 80 ASN A C 1
ATOM 666 O O . ASN A 1 80 ? -11.344 -8.323 4.124 1.00 96.50 80 ASN A O 1
ATOM 670 N N . PHE A 1 81 ? -11.275 -8.377 1.882 1.00 97.88 81 PHE A N 1
ATOM 671 C CA . PHE A 1 81 ? -9.999 -7.682 1.766 1.00 97.88 81 PHE A CA 1
ATOM 672 C C . PHE A 1 81 ? -10.075 -6.480 0.828 1.00 97.88 81 PHE A C 1
ATOM 674 O O . PHE A 1 81 ? -10.726 -6.522 -0.220 1.00 97.88 81 PHE A O 1
ATOM 681 N N . ILE A 1 82 ? -9.360 -5.425 1.210 1.00 98.06 82 ILE A N 1
ATOM 682 C CA . ILE A 1 82 ? -8.931 -4.348 0.321 1.00 98.06 82 ILE A CA 1
ATOM 683 C C . ILE A 1 82 ? -7.486 -4.637 -0.069 1.00 98.06 82 ILE A C 1
ATOM 685 O O . ILE A 1 82 ? -6.658 -4.981 0.770 1.00 98.06 82 ILE A O 1
ATOM 689 N N . TYR A 1 83 ? -7.197 -4.494 -1.350 1.00 98.38 83 TYR A N 1
ATOM 690 C CA . TYR A 1 83 ? -5.894 -4.716 -1.941 1.00 98.38 83 TYR A CA 1
ATOM 691 C C . TYR A 1 83 ? -5.349 -3.389 -2.439 1.00 98.38 83 TYR A C 1
ATOM 693 O O . TYR A 1 83 ? -6.079 -2.640 -3.096 1.00 98.38 83 TYR A O 1
ATOM 701 N N . VAL A 1 84 ? -4.085 -3.110 -2.141 1.00 98.44 84 VAL A N 1
ATOM 702 C CA . VAL A 1 84 ? -3.406 -1.888 -2.572 1.00 98.44 84 VAL A CA 1
ATOM 703 C C . VAL A 1 84 ? -2.029 -2.245 -3.116 1.00 98.44 84 VAL A C 1
ATOM 705 O O . VAL A 1 84 ? -1.295 -2.965 -2.449 1.00 98.44 84 VAL A O 1
ATOM 708 N N . LEU A 1 85 ? -1.682 -1.720 -4.287 1.00 98.25 85 LEU A N 1
ATOM 709 C CA . LEU A 1 85 ? -0.307 -1.670 -4.787 1.00 98.25 85 LEU A CA 1
ATOM 710 C C . LEU A 1 85 ? 0.108 -0.203 -4.894 1.00 98.25 85 LEU A C 1
ATOM 712 O O . LEU A 1 85 ? -0.612 0.603 -5.491 1.00 98.25 85 LEU A O 1
ATOM 716 N N . ILE A 1 86 ? 1.261 0.121 -4.320 1.00 97.75 86 ILE A N 1
ATOM 717 C CA . ILE A 1 86 ? 1.934 1.413 -4.428 1.00 97.75 86 ILE A CA 1
ATOM 718 C C . ILE A 1 86 ? 3.223 1.181 -5.199 1.00 97.75 86 ILE A C 1
ATOM 720 O O . ILE A 1 86 ? 4.128 0.516 -4.706 1.00 97.75 86 ILE A O 1
ATOM 724 N N . ASP A 1 87 ? 3.296 1.758 -6.388 1.00 97.19 87 ASP A N 1
ATOM 725 C CA . ASP A 1 87 ? 4.395 1.557 -7.321 1.00 97.19 87 ASP A CA 1
ATOM 726 C C . ASP A 1 87 ? 5.198 2.849 -7.461 1.00 97.19 87 ASP A C 1
ATOM 728 O O . ASP A 1 87 ? 4.835 3.741 -8.238 1.00 97.19 87 ASP A O 1
ATOM 732 N N . ALA A 1 88 ? 6.217 3.016 -6.617 1.00 95.94 88 ALA A N 1
ATOM 733 C CA . ALA A 1 88 ? 6.908 4.282 -6.402 1.00 95.94 88 ALA A CA 1
ATOM 734 C C . ALA A 1 88 ? 8.002 4.539 -7.437 1.00 95.94 88 ALA A C 1
ATOM 736 O O . ALA A 1 88 ? 9.183 4.610 -7.113 1.00 95.94 88 ALA A O 1
ATOM 737 N N . ILE A 1 89 ? 7.592 4.730 -8.693 1.00 95.75 89 ILE A N 1
ATOM 738 C CA . ILE A 1 89 ? 8.485 4.897 -9.851 1.00 95.75 89 ILE A CA 1
ATOM 739 C C . ILE A 1 89 ? 9.532 6.014 -9.706 1.00 95.75 89 ILE A C 1
ATOM 741 O O . ILE A 1 89 ? 10.553 5.981 -10.392 1.00 95.75 89 ILE A O 1
ATOM 745 N N . SER A 1 90 ? 9.303 7.012 -8.845 1.00 93.44 90 SER A N 1
ATOM 746 C CA . SER A 1 90 ? 10.291 8.062 -8.573 1.00 93.44 90 SER A CA 1
ATOM 747 C C . SER A 1 90 ? 11.401 7.632 -7.609 1.00 93.44 90 SER A C 1
ATOM 749 O O . SER A 1 90 ? 12.472 8.238 -7.617 1.00 93.44 90 SER A O 1
ATOM 751 N N . ASP A 1 91 ? 11.159 6.623 -6.770 1.00 93.12 91 ASP A N 1
ATOM 752 C CA . ASP A 1 91 ? 12.128 6.116 -5.801 1.00 93.12 91 ASP A CA 1
ATOM 753 C C . ASP A 1 91 ? 12.918 4.943 -6.383 1.00 93.12 91 ASP A C 1
ATOM 755 O O . ASP A 1 91 ? 12.593 3.771 -6.213 1.00 93.12 91 ASP A O 1
ATOM 759 N N . THR A 1 92 ? 13.986 5.283 -7.096 1.00 94.38 92 THR A N 1
ATOM 760 C CA . THR A 1 92 ? 14.903 4.313 -7.715 1.00 94.38 92 THR A CA 1
ATOM 761 C C . THR A 1 92 ? 16.030 3.874 -6.774 1.00 94.38 92 THR A C 1
ATOM 763 O O . THR A 1 92 ? 16.968 3.192 -7.194 1.00 94.38 92 THR A O 1
ATOM 766 N N . THR A 1 93 ? 15.974 4.276 -5.499 1.00 92.44 93 THR A N 1
ATOM 767 C CA . THR A 1 93 ? 16.999 3.957 -4.504 1.00 92.44 93 THR A CA 1
ATOM 768 C C . THR A 1 93 ? 16.578 2.777 -3.636 1.00 92.44 93 THR A C 1
ATOM 770 O O . THR A 1 93 ? 15.468 2.722 -3.137 1.00 92.44 93 THR A O 1
ATOM 773 N N . GLU A 1 94 ? 17.470 1.802 -3.441 1.00 88.62 94 GLU A N 1
ATOM 774 C CA . GLU A 1 94 ? 17.204 0.649 -2.570 1.00 88.62 94 GLU A CA 1
ATOM 775 C C . GLU A 1 94 ? 17.638 0.979 -1.123 1.00 88.62 94 GLU A C 1
ATOM 777 O O . GLU A 1 94 ? 18.715 0.550 -0.693 1.00 88.62 94 GLU A O 1
ATOM 782 N N . ASN A 1 95 ? 16.836 1.725 -0.344 1.00 87.06 95 ASN A N 1
ATOM 783 C CA . ASN A 1 95 ? 17.128 1.978 1.082 1.00 87.06 95 ASN A CA 1
ATOM 784 C C . ASN A 1 95 ? 16.392 0.979 1.988 1.00 87.06 95 ASN A C 1
ATOM 786 O O . ASN A 1 95 ? 15.519 1.312 2.793 1.00 87.06 95 ASN A O 1
ATOM 790 N N . VAL A 1 96 ? 16.784 -0.291 1.874 1.00 86.44 96 VAL A N 1
ATOM 791 C CA . VAL A 1 96 ? 16.214 -1.412 2.640 1.00 86.44 96 VAL A CA 1
ATOM 792 C C . VAL A 1 96 ? 16.217 -1.128 4.140 1.00 86.44 96 VAL A C 1
ATOM 794 O O . VAL A 1 96 ? 17.241 -0.772 4.726 1.00 86.44 96 VAL A O 1
ATOM 797 N N . GLY A 1 97 ? 15.069 -1.346 4.777 1.00 83.31 97 GLY A N 1
ATOM 798 C CA . GLY A 1 97 ? 14.895 -1.097 6.204 1.00 83.31 97 GLY A CA 1
ATOM 799 C C . GLY A 1 97 ? 14.674 0.378 6.572 1.00 83.31 97 GLY A C 1
ATOM 800 O O . GLY A 1 97 ? 14.405 0.680 7.736 1.00 83.31 97 GLY A O 1
ATOM 801 N N . LEU A 1 98 ? 14.767 1.304 5.619 1.00 86.81 98 LEU A N 1
ATOM 802 C CA . LEU A 1 98 ? 14.516 2.728 5.840 1.00 86.81 98 LEU A CA 1
ATOM 803 C C . LEU A 1 98 ? 13.256 3.175 5.109 1.00 86.81 98 LEU A C 1
ATOM 805 O O . LEU A 1 98 ? 12.396 3.796 5.738 1.00 86.81 98 LEU A O 1
ATOM 809 N N . ASP A 1 99 ? 13.126 2.797 3.838 1.00 92.81 99 ASP A N 1
ATOM 810 C CA . ASP A 1 99 ? 11.955 3.142 3.040 1.00 92.81 99 ASP A CA 1
ATOM 811 C C . ASP A 1 99 ? 10.732 2.363 3.528 1.00 92.81 99 ASP A C 1
ATOM 813 O O . ASP A 1 99 ? 10.806 1.183 3.900 1.00 92.81 99 ASP A O 1
ATOM 817 N N . LYS A 1 100 ? 9.600 3.062 3.589 1.00 94.19 100 LYS A N 1
ATOM 818 C CA . LYS A 1 100 ? 8.320 2.528 4.043 1.00 94.19 100 LYS A CA 1
ATOM 819 C C . LYS A 1 100 ? 7.209 3.133 3.208 1.00 94.19 100 LYS A C 1
ATOM 821 O O . LYS A 1 100 ? 7.213 4.341 2.988 1.00 94.19 100 LYS A O 1
ATOM 826 N N . ALA A 1 101 ? 6.222 2.316 2.879 1.00 95.69 101 ALA A N 1
ATOM 827 C CA . ALA A 1 101 ? 4.934 2.781 2.405 1.00 95.69 101 ALA A CA 1
ATOM 828 C C . ALA A 1 101 ? 3.895 2.672 3.521 1.00 95.69 101 ALA A C 1
ATOM 830 O O . ALA A 1 101 ? 3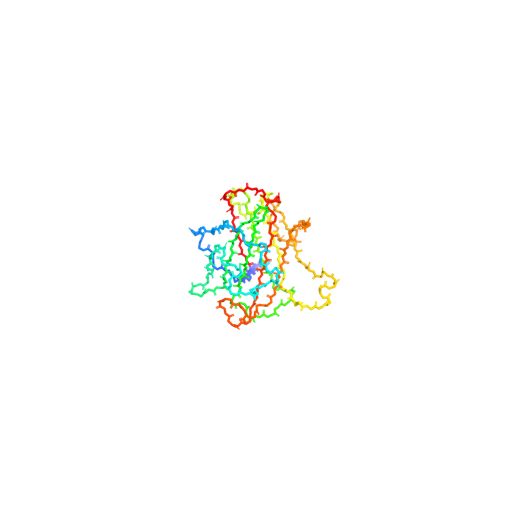.887 1.724 4.312 1.00 95.69 101 ALA A O 1
ATOM 831 N N . THR A 1 102 ? 3.009 3.655 3.587 1.00 95.69 102 THR A N 1
ATOM 832 C CA . THR A 1 102 ? 1.910 3.709 4.547 1.00 95.69 102 THR A CA 1
ATOM 833 C C . THR A 1 102 ? 0.591 3.846 3.813 1.00 95.69 102 THR A C 1
ATOM 835 O O . THR A 1 102 ? 0.435 4.741 2.991 1.00 95.69 102 THR A O 1
ATOM 838 N N . VAL A 1 103 ? -0.383 3.012 4.166 1.00 96.69 103 VAL A N 1
ATOM 839 C CA . VAL A 1 103 ? -1.791 3.187 3.789 1.00 96.69 103 VAL A CA 1
ATOM 840 C C . VAL A 1 103 ? -2.578 3.446 5.063 1.00 96.69 103 VAL A C 1
ATOM 842 O O . VAL A 1 103 ? -2.564 2.605 5.954 1.00 96.69 103 VAL A O 1
ATOM 845 N N . CYS A 1 104 ? -3.273 4.575 5.163 1.00 95.62 104 CYS A N 1
ATOM 846 C CA . CYS A 1 104 ? -4.200 4.852 6.256 1.00 95.62 104 CYS A CA 1
ATOM 847 C C . CYS A 1 104 ? -5.643 4.897 5.754 1.00 95.62 104 CYS A C 1
ATOM 849 O O . CYS A 1 104 ? -5.927 5.441 4.683 1.00 95.62 104 CYS A O 1
ATOM 851 N N . ILE A 1 105 ? -6.546 4.336 6.552 1.00 96.06 105 ILE A N 1
ATOM 852 C CA . ILE A 1 105 ? -7.978 4.254 6.296 1.00 96.06 105 ILE A CA 1
ATOM 853 C C . ILE A 1 105 ? -8.711 4.901 7.468 1.00 96.06 105 ILE A C 1
ATOM 855 O O . ILE A 1 105 ? -8.621 4.408 8.590 1.00 96.06 105 ILE A O 1
ATOM 859 N N . ASP A 1 106 ? -9.445 5.971 7.172 1.00 95.38 106 ASP A N 1
ATOM 860 C CA . ASP A 1 106 ? -10.439 6.577 8.062 1.00 95.38 106 ASP A CA 1
ATOM 861 C C . ASP A 1 106 ? -11.783 5.911 7.777 1.00 95.38 106 ASP A C 1
ATOM 863 O O . ASP A 1 106 ? -12.395 6.092 6.713 1.00 95.38 106 ASP A O 1
ATOM 867 N N . SER A 1 107 ? -12.221 5.087 8.723 1.00 95.00 107 SER A N 1
ATOM 868 C CA . SER A 1 107 ? -13.357 4.190 8.529 1.00 95.00 107 SER A CA 1
ATOM 869 C C . SER A 1 107 ? -14.703 4.912 8.522 1.00 95.00 107 SER A C 1
ATOM 871 O O . SER A 1 107 ? -15.663 4.399 7.944 1.00 95.00 107 SER A O 1
ATOM 873 N N . LYS A 1 108 ? -14.796 6.103 9.129 1.00 94.94 108 LYS A N 1
ATOM 874 C CA . LYS A 1 108 ? -16.013 6.933 9.085 1.00 94.94 108 LYS A CA 1
ATOM 875 C C . LYS A 1 108 ? -15.921 8.071 8.076 1.00 94.94 108 LYS A C 1
ATOM 877 O O . LYS A 1 108 ? -16.914 8.777 7.889 1.00 94.94 108 LYS A O 1
ATOM 882 N N . ASN A 1 109 ? -14.771 8.246 7.429 1.00 92.62 109 ASN A N 1
ATOM 883 C CA . ASN A 1 109 ? -14.461 9.374 6.556 1.00 92.62 109 ASN A CA 1
ATOM 884 C C . ASN A 1 109 ? -14.810 10.718 7.222 1.00 92.62 109 ASN A C 1
ATOM 886 O O . ASN A 1 109 ? -15.414 11.609 6.612 1.00 92.62 109 ASN A O 1
ATOM 890 N N . ASN A 1 110 ? -14.503 10.824 8.514 1.00 91.19 110 ASN A N 1
ATOM 891 C CA . ASN A 1 110 ? -14.794 11.998 9.322 1.00 91.19 110 ASN A CA 1
ATOM 892 C C . ASN A 1 110 ? -13.752 13.117 9.091 1.00 91.19 110 ASN A C 1
ATOM 894 O O . ASN A 1 110 ? -14.024 14.284 9.394 1.00 91.19 110 ASN A O 1
ATOM 898 N N . LYS A 1 111 ? -12.612 12.772 8.467 1.00 88.25 111 LYS A N 1
ATOM 899 C CA . LYS A 1 111 ? -11.504 13.666 8.100 1.00 88.25 111 LYS A CA 1
ATOM 900 C C . LYS A 1 111 ? -10.955 14.421 9.304 1.00 88.25 111 LYS A C 1
ATOM 902 O O . LYS A 1 111 ? -10.649 15.619 9.220 1.00 88.25 111 LYS A O 1
ATOM 907 N N . SER A 1 112 ? -10.874 13.723 10.433 1.00 87.75 112 SER A N 1
ATOM 908 C CA . SER A 1 112 ? -10.203 14.187 11.635 1.00 87.75 112 SER A CA 1
ATOM 909 C C . SER A 1 112 ? -8.784 14.657 11.282 1.00 87.75 112 SER A C 1
ATOM 911 O O . SER A 1 112 ? -8.113 14.151 10.382 1.00 87.75 112 SER A O 1
ATOM 913 N N . LYS A 1 113 ? -8.314 15.701 11.969 1.00 86.69 113 LYS A N 1
ATOM 914 C CA . LYS A 1 113 ? -6.923 16.163 11.810 1.00 86.69 113 LYS A CA 1
ATOM 915 C C . LYS A 1 113 ? -5.929 15.296 12.581 1.00 86.69 113 LYS A C 1
ATOM 917 O O . LYS A 1 113 ? -4.730 15.412 12.358 1.00 86.69 113 LYS A O 1
ATOM 922 N N . ILE A 1 114 ? -6.428 14.520 13.536 1.00 88.62 114 ILE A N 1
ATOM 923 C CA . ILE A 1 114 ? -5.662 13.687 14.454 1.00 88.62 114 ILE A CA 1
ATOM 924 C C . ILE A 1 114 ? -6.314 12.318 14.401 1.00 88.62 114 ILE A C 1
ATOM 926 O O . ILE A 1 114 ? -7.521 12.243 14.618 1.00 88.62 114 ILE A O 1
ATOM 930 N N . PHE A 1 115 ? -5.509 11.285 14.158 1.00 88.75 115 PHE A N 1
ATOM 931 C CA . PHE A 1 115 ? -5.995 9.918 14.035 1.00 88.75 115 PHE A CA 1
ATOM 932 C C . PHE A 1 115 ? -6.773 9.494 15.282 1.00 88.75 115 PHE A C 1
ATOM 934 O O . PHE A 1 115 ? -6.241 9.506 16.398 1.00 88.75 115 PHE A O 1
ATOM 941 N N . ASP A 1 116 ? -8.027 9.114 15.097 1.00 93.31 116 ASP A N 1
ATOM 942 C CA . ASP A 1 116 ? -8.921 8.653 16.146 1.00 93.31 116 ASP A CA 1
ATOM 943 C C . ASP A 1 116 ? -9.135 7.132 16.086 1.00 93.31 116 ASP A C 1
ATOM 945 O O . ASP A 1 116 ? -8.469 6.401 15.354 1.00 93.31 116 ASP A O 1
ATOM 949 N N . SER A 1 117 ? -10.043 6.627 16.918 1.00 95.12 117 SER A N 1
ATOM 950 C CA . SER A 1 117 ? -10.281 5.189 17.051 1.00 95.12 117 SER A CA 1
ATOM 951 C C . SER A 1 117 ? -10.839 4.507 15.794 1.00 95.12 117 SER A C 1
ATOM 953 O O . SER A 1 117 ? -10.892 3.280 15.774 1.00 95.12 117 SER A O 1
ATOM 955 N N . ASP A 1 118 ? -11.306 5.247 14.787 1.00 94.81 118 ASP A N 1
ATOM 956 C CA . ASP A 1 118 ? -11.727 4.689 13.495 1.00 94.81 118 ASP A CA 1
ATOM 957 C C . ASP A 1 118 ? -10.671 4.808 12.388 1.00 94.81 118 ASP A C 1
ATOM 959 O O . ASP A 1 118 ? -10.892 4.309 11.278 1.00 94.81 118 ASP A O 1
ATOM 963 N N . ASP A 1 119 ? -9.509 5.371 12.714 1.00 96.06 119 ASP A N 1
ATOM 964 C CA . ASP A 1 119 ? -8.386 5.531 11.804 1.00 96.06 119 ASP A CA 1
ATOM 965 C C . ASP A 1 119 ? -7.347 4.422 12.009 1.00 96.06 119 ASP A C 1
ATOM 967 O O . ASP A 1 119 ? -6.807 4.231 13.103 1.00 96.06 119 ASP A O 1
ATOM 971 N N . TYR A 1 120 ? -7.030 3.704 10.932 1.00 97.38 120 TYR A N 1
ATOM 972 C CA . TYR A 1 120 ? -6.049 2.618 10.931 1.00 97.38 120 TYR A CA 1
ATOM 973 C C . TYR A 1 120 ? -4.973 2.875 9.890 1.00 97.38 120 TYR A C 1
ATOM 975 O O . TYR A 1 120 ? -5.291 3.107 8.727 1.00 97.38 120 TYR A O 1
ATOM 983 N N . CYS A 1 121 ? -3.705 2.761 10.274 1.00 96.69 121 CYS A N 1
ATOM 984 C CA . CYS A 1 121 ? -2.576 2.861 9.354 1.00 96.69 121 CYS A CA 1
ATOM 985 C C . CYS A 1 121 ? -1.822 1.536 9.273 1.00 96.69 121 CYS A C 1
ATOM 987 O O . CYS A 1 121 ? -1.471 0.937 10.290 1.00 96.69 121 CYS A O 1
ATOM 989 N N . PHE A 1 122 ? -1.545 1.109 8.047 1.00 97.50 122 PHE A N 1
ATOM 990 C CA . PHE A 1 122 ? -0.803 -0.088 7.680 1.00 97.50 122 PHE A CA 1
ATOM 991 C C . PHE A 1 122 ? 0.546 0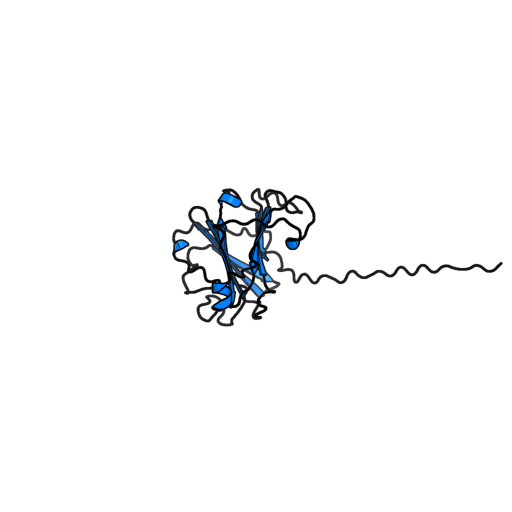.353 7.129 1.00 97.50 122 PHE A C 1
ATOM 993 O O . PHE A 1 122 ? 0.598 1.050 6.116 1.00 97.50 122 PHE A O 1
ATOM 1000 N N . ILE A 1 123 ? 1.627 -0.028 7.804 1.00 95.81 123 ILE A N 1
ATOM 1001 C CA . ILE A 1 123 ? 2.985 0.379 7.456 1.00 95.81 123 ILE A CA 1
ATOM 1002 C C . ILE A 1 123 ? 3.737 -0.850 6.959 1.00 95.81 123 ILE A C 1
ATOM 1004 O O . ILE A 1 123 ? 3.815 -1.862 7.662 1.00 95.81 123 ILE A O 1
ATOM 1008 N N . VAL A 1 124 ? 4.297 -0.741 5.756 1.00 95.25 124 VAL A N 1
ATOM 1009 C CA . VAL A 1 124 ? 5.098 -1.783 5.112 1.00 95.25 124 VAL A CA 1
ATOM 1010 C C . VAL A 1 124 ? 6.476 -1.238 4.794 1.00 95.25 124 VAL A C 1
ATOM 1012 O O . VAL A 1 124 ? 6.605 -0.159 4.226 1.00 95.25 124 VAL A O 1
ATOM 1015 N N . GLN A 1 125 ? 7.508 -1.981 5.173 1.00 93.62 125 GLN A N 1
ATOM 1016 C CA . GLN A 1 125 ? 8.898 -1.597 4.958 1.00 93.62 125 GLN A CA 1
ATOM 1017 C C . GLN A 1 125 ? 9.447 -2.200 3.662 1.00 93.62 125 GLN A C 1
ATOM 1019 O O . GLN A 1 125 ? 9.084 -3.314 3.283 1.00 93.62 125 GLN A O 1
ATOM 1024 N N . LEU A 1 126 ? 10.350 -1.475 2.999 1.00 93.06 126 LEU A N 1
ATOM 1025 C CA . LEU A 1 126 ? 11.104 -1.992 1.865 1.00 93.06 126 LEU A CA 1
ATOM 1026 C C . LEU A 1 126 ? 12.116 -3.028 2.349 1.00 93.06 126 LEU A C 1
ATOM 1028 O O . LEU A 1 126 ? 12.980 -2.746 3.191 1.00 93.06 126 LEU A O 1
ATOM 1032 N N . GLU A 1 127 ? 12.050 -4.219 1.770 1.00 87.38 127 GLU A N 1
ATOM 1033 C CA . GLU A 1 127 ? 12.901 -5.332 2.144 1.00 87.38 127 GLU A CA 1
ATOM 1034 C C . GLU A 1 127 ? 13.713 -5.860 0.967 1.00 87.38 127 GLU A C 1
ATOM 1036 O O . GLU A 1 127 ? 13.256 -5.982 -0.170 1.00 87.38 127 GLU A O 1
ATOM 1041 N N . LYS A 1 128 ? 14.935 -6.300 1.278 1.00 79.56 128 LYS A N 1
ATOM 1042 C CA . LYS A 1 128 ? 15.679 -7.171 0.378 1.00 79.56 128 LYS A CA 1
ATOM 1043 C C . LYS A 1 128 ? 15.153 -8.584 0.572 1.00 79.56 128 LYS A C 1
ATOM 1045 O O . LYS A 1 128 ? 15.449 -9.207 1.599 1.00 79.56 128 LYS A O 1
ATOM 1050 N N . ARG A 1 129 ? 14.422 -9.117 -0.409 1.00 69.31 129 ARG A N 1
ATOM 1051 C CA . ARG A 1 129 ? 14.063 -10.541 -0.420 1.00 69.31 129 ARG A CA 1
ATOM 1052 C C . ARG A 1 129 ? 15.342 -11.372 -0.499 1.00 69.31 129 ARG A C 1
ATOM 1054 O O . ARG A 1 129 ? 15.952 -11.539 -1.551 1.00 69.31 129 ARG A O 1
ATOM 1061 N N . ASN A 1 130 ? 15.775 -11.874 0.648 1.00 66.81 130 ASN A N 1
ATOM 1062 C CA . ASN A 1 130 ? 16.843 -12.851 0.754 1.00 66.81 130 ASN A CA 1
ATOM 1063 C C . ASN A 1 130 ? 16.371 -14.007 1.644 1.00 66.81 130 ASN A C 1
ATOM 1065 O O . ASN A 1 130 ? 15.466 -13.858 2.467 1.00 66.81 130 ASN A O 1
ATOM 1069 N N . PHE A 1 131 ? 16.986 -15.174 1.457 1.00 65.50 131 PHE A N 1
ATOM 1070 C CA . PHE A 1 131 ? 16.598 -16.409 2.141 1.00 65.50 131 PHE A CA 1
ATOM 1071 C C . PHE A 1 131 ? 16.580 -16.266 3.671 1.00 65.50 131 PHE A C 1
ATOM 1073 O O . PHE A 1 131 ? 15.738 -16.865 4.327 1.00 65.50 131 PHE A O 1
ATOM 1080 N N . ILE A 1 132 ? 17.468 -15.441 4.234 1.00 66.75 132 ILE A N 1
ATOM 1081 C CA . ILE A 1 132 ? 17.569 -15.200 5.678 1.00 66.75 132 ILE A CA 1
ATOM 1082 C C . ILE A 1 132 ? 16.374 -14.377 6.181 1.00 66.75 132 ILE A C 1
ATOM 1084 O O . ILE A 1 132 ? 15.735 -14.776 7.149 1.00 66.75 132 ILE A O 1
ATOM 1088 N N . ASN A 1 133 ? 16.017 -13.282 5.511 1.00 64.00 133 ASN A N 1
ATOM 1089 C CA . ASN A 1 133 ? 14.856 -12.462 5.870 1.00 64.00 133 ASN A CA 1
ATOM 1090 C C . ASN A 1 133 ? 13.552 -13.268 5.778 1.00 64.00 133 ASN A C 1
ATOM 1092 O O . ASN A 1 133 ? 12.715 -13.179 6.675 1.00 64.00 133 ASN A O 1
ATOM 1096 N N . MET A 1 134 ? 13.445 -14.138 4.766 1.00 62.12 134 MET A N 1
ATOM 1097 C CA . MET A 1 134 ? 12.329 -15.075 4.609 1.00 62.12 134 MET A CA 1
ATOM 1098 C C . MET A 1 134 ? 12.284 -16.141 5.719 1.00 62.12 134 MET A C 1
ATOM 1100 O O . MET A 1 134 ? 11.208 -16.567 6.122 1.00 62.12 134 MET A O 1
ATOM 1104 N N . LEU A 1 135 ? 13.438 -16.578 6.235 1.00 59.28 135 LEU A N 1
ATOM 1105 C CA . LEU A 1 135 ? 13.518 -17.578 7.308 1.00 59.28 135 LEU A CA 1
ATOM 1106 C C . LEU A 1 135 ? 13.197 -17.017 8.692 1.00 59.28 135 LEU A C 1
ATOM 1108 O O . LEU A 1 135 ? 12.659 -17.736 9.533 1.00 59.28 135 LEU A O 1
ATOM 1112 N N . PHE A 1 136 ? 13.570 -15.764 8.947 1.00 61.72 136 PHE A N 1
ATOM 1113 C CA . PHE A 1 136 ? 13.444 -15.149 10.267 1.00 61.72 136 PHE A CA 1
ATOM 1114 C C . PHE A 1 136 ? 12.241 -14.210 10.395 1.00 61.72 136 PHE A C 1
ATOM 1116 O O . PHE A 1 136 ? 12.073 -13.631 11.467 1.00 61.72 136 PHE A O 1
ATOM 1123 N N . ASN A 1 137 ? 11.411 -14.073 9.348 1.00 55.91 137 ASN A N 1
ATOM 1124 C CA . ASN A 1 137 ? 10.247 -13.177 9.305 1.00 55.91 137 ASN A CA 1
ATOM 1125 C C . ASN A 1 137 ? 10.567 -11.806 9.911 1.00 55.91 137 ASN A C 1
ATOM 1127 O O . ASN A 1 137 ? 9.820 -11.288 10.744 1.00 55.91 137 ASN A O 1
ATOM 1131 N N . LYS A 1 138 ? 11.724 -11.243 9.545 1.00 59.44 138 LYS A N 1
ATOM 1132 C CA . LYS A 1 138 ? 12.187 -9.957 10.076 1.00 59.44 138 LYS A CA 1
ATOM 1133 C C . LYS A 1 138 ? 11.522 -8.807 9.320 1.00 59.44 138 LYS A C 1
ATOM 1135 O O . LYS A 1 138 ? 12.193 -7.943 8.770 1.00 59.44 138 LYS A O 1
ATOM 1140 N N . GLN A 1 139 ? 10.203 -8.875 9.277 1.00 65.94 139 GLN A N 1
ATOM 1141 C CA . GLN A 1 139 ? 9.346 -7.921 8.623 1.00 65.94 139 GLN A CA 1
ATOM 1142 C C . GLN A 1 139 ? 8.825 -6.973 9.697 1.00 65.94 139 GLN A C 1
ATOM 1144 O O . GLN A 1 139 ? 7.967 -7.344 10.501 1.00 65.94 139 GLN A O 1
ATOM 1149 N N . ASP A 1 140 ? 9.361 -5.753 9.729 1.00 78.19 140 ASP A N 1
ATOM 1150 C CA . ASP A 1 140 ? 8.890 -4.689 10.624 1.00 78.19 140 ASP A CA 1
ATOM 1151 C C . ASP A 1 140 ? 7.657 -3.991 10.028 1.00 78.19 140 ASP A C 1
ATOM 1153 O O . ASP A 1 140 ? 7.509 -2.771 10.105 1.00 78.19 140 ASP A O 1
ATOM 1157 N N . ASN A 1 141 ? 6.746 -4.774 9.449 1.00 90.06 141 ASN A N 1
ATOM 1158 C CA . ASN A 1 141 ? 5.425 -4.287 9.091 1.00 90.06 141 ASN A CA 1
ATOM 1159 C C . ASN A 1 141 ? 4.569 -4.240 10.345 1.00 90.06 141 ASN A C 1
ATOM 1161 O O . ASN A 1 141 ? 4.581 -5.159 11.171 1.00 90.06 141 ASN A O 1
ATOM 1165 N N . PHE A 1 142 ? 3.798 -3.176 10.491 1.00 93.06 142 PHE A N 1
ATOM 1166 C CA . PHE A 1 142 ? 2.928 -3.030 11.642 1.00 93.06 142 PHE A CA 1
ATOM 1167 C C . PHE A 1 142 ? 1.688 -2.229 11.292 1.00 93.06 142 PHE A C 1
ATOM 1169 O O . PHE A 1 142 ? 1.646 -1.477 10.320 1.00 93.06 142 PHE A O 1
ATOM 1176 N N . ILE A 1 143 ? 0.670 -2.432 12.115 1.00 96.56 143 ILE A N 1
ATOM 1177 C CA . ILE A 1 143 ? -0.591 -1.717 12.040 1.00 96.56 143 ILE A CA 1
ATOM 1178 C C . ILE A 1 143 ? -0.682 -0.860 13.292 1.00 96.56 143 ILE A C 1
ATOM 1180 O O . ILE A 1 143 ? -0.313 -1.319 14.375 1.00 96.56 143 ILE A O 1
ATOM 1184 N N . VAL A 1 144 ? -1.179 0.359 13.153 1.00 96.69 144 VAL A N 1
ATOM 1185 C CA . VAL A 1 144 ? -1.529 1.222 14.283 1.00 96.69 144 VAL A CA 1
ATOM 1186 C C . VAL A 1 144 ? -2.964 1.697 14.138 1.00 96.69 144 VAL A C 1
ATOM 1188 O O . VAL A 1 144 ? -3.473 1.820 13.024 1.00 96.69 144 VAL A O 1
ATOM 1191 N N . GLN A 1 145 ? -3.599 1.952 15.275 1.00 96.69 145 GLN A N 1
ATOM 1192 C CA . GLN A 1 145 ? -4.913 2.578 15.370 1.00 96.69 145 GLN A CA 1
ATOM 1193 C C . GLN A 1 145 ? -4.756 3.920 16.079 1.00 96.69 145 GLN A C 1
ATOM 1195 O O . GLN A 1 145 ? -3.962 4.031 17.019 1.00 96.69 145 GLN A O 1
ATOM 1200 N N . GLY A 1 146 ? -5.492 4.930 15.627 1.00 94.88 146 GLY A N 1
ATOM 1201 C CA . GLY A 1 146 ? -5.505 6.230 16.278 1.00 94.88 146 GLY A CA 1
ATOM 1202 C C . GLY A 1 146 ? -6.126 6.180 17.677 1.00 94.88 146 GLY A C 1
ATOM 1203 O O . GLY A 1 1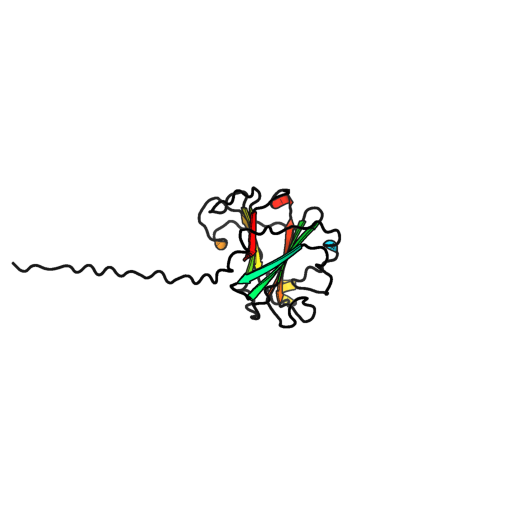46 ? -7.002 5.371 17.985 1.00 94.88 146 GLY A O 1
ATOM 1204 N N . ASP A 1 147 ? -5.667 7.074 18.549 1.00 94.44 147 ASP A N 1
ATOM 1205 C CA . ASP A 1 147 ? -6.156 7.214 19.926 1.00 94.44 147 ASP A CA 1
ATOM 1206 C C . ASP A 1 147 ? -6.613 8.648 20.247 1.00 94.44 147 ASP A C 1
ATOM 1208 O O . ASP A 1 147 ? -6.798 9.008 21.412 1.00 94.44 147 ASP A O 1
ATOM 1212 N N . SER A 1 148 ? -6.825 9.463 19.205 1.00 92.88 148 SER A N 1
ATOM 1213 C CA . SER A 1 148 ? -7.165 10.891 19.281 1.00 92.88 148 SER A CA 1
ATOM 1214 C C . SER A 1 148 ? -6.099 11.759 19.962 1.00 92.88 148 SER A C 1
ATOM 1216 O O . SER A 1 148 ? -6.400 12.879 20.384 1.00 92.88 148 SER A O 1
ATOM 1218 N N . GLN A 1 149 ? -4.859 11.275 20.086 1.00 92.12 149 GLN A N 1
ATOM 1219 C CA . GLN A 1 149 ? -3.723 12.049 20.584 1.00 92.12 149 GLN A CA 1
ATOM 1220 C C . GLN A 1 149 ? -2.744 12.351 19.450 1.00 92.12 149 GLN A C 1
ATOM 1222 O O . GLN A 1 149 ? -2.568 11.571 18.518 1.00 92.12 149 GLN A O 1
ATOM 1227 N N . GLU A 1 150 ? -2.085 13.504 19.533 1.00 89.69 150 GLU A N 1
ATOM 1228 C CA . GLU A 1 150 ? -1.057 13.888 18.569 1.00 89.69 150 GLU A CA 1
ATOM 1229 C C . GLU A 1 150 ? 0.224 13.089 18.845 1.00 89.69 150 GLU A C 1
ATOM 1231 O O . GLU A 1 150 ? 1.020 13.439 19.717 1.00 89.69 150 GLU A O 1
ATOM 1236 N N . LYS A 1 151 ? 0.366 11.967 18.137 1.00 89.31 151 LYS A N 1
ATOM 1237 C CA . LYS A 1 151 ? 1.462 11.002 18.264 1.00 89.31 151 LYS A CA 1
ATOM 1238 C C . LYS A 1 151 ? 1.958 10.574 16.892 1.00 89.31 151 LYS A C 1
ATOM 1240 O O . LYS A 1 151 ? 1.193 10.512 15.929 1.00 89.31 151 LYS A O 1
ATOM 1245 N N . SER A 1 152 ? 3.240 10.245 16.815 1.00 89.06 152 SER A N 1
ATOM 1246 C CA . SER A 1 152 ? 3.807 9.538 15.667 1.00 89.06 152 SER A CA 1
ATOM 1247 C C . SER A 1 152 ? 3.337 8.079 15.623 1.00 89.06 152 SER A C 1
ATOM 1249 O O . SER A 1 152 ? 2.902 7.517 16.632 1.00 89.06 152 SER A O 1
ATOM 1251 N N . PHE A 1 153 ? 3.456 7.430 14.461 1.00 89.00 153 PHE A N 1
ATOM 1252 C CA . PHE A 1 153 ? 3.121 6.008 14.327 1.00 89.00 153 PHE A CA 1
ATOM 1253 C C . PHE A 1 153 ? 3.980 5.118 15.233 1.00 89.00 153 PHE A C 1
ATOM 1255 O O . PHE A 1 153 ? 3.525 4.071 15.682 1.00 89.00 153 PHE A O 1
ATOM 1262 N N . GLU A 1 154 ? 5.213 5.528 15.528 1.00 88.38 154 GLU A N 1
ATOM 1263 C CA . GLU A 1 154 ? 6.126 4.817 16.419 1.00 88.38 154 GLU A CA 1
ATOM 1264 C C . GLU A 1 154 ? 5.687 4.842 17.892 1.00 88.38 154 GLU A C 1
ATOM 1266 O O . GLU A 1 154 ? 6.063 3.948 18.651 1.00 88.38 154 GLU A O 1
ATOM 1271 N N . GLU A 1 155 ? 4.907 5.848 18.293 1.00 91.75 155 GLU A N 1
ATOM 1272 C CA . GLU A 1 155 ? 4.405 6.019 19.662 1.00 91.75 155 GLU A CA 1
ATOM 1273 C C . GLU A 1 155 ? 3.053 5.333 19.898 1.00 91.75 155 GLU A C 1
ATOM 1275 O O . GLU A 1 155 ? 2.666 5.121 21.051 1.00 91.75 155 GLU A O 1
ATOM 1280 N N . LEU A 1 156 ? 2.330 4.998 18.827 1.00 93.25 156 LEU A N 1
ATOM 1281 C CA . LEU A 1 156 ? 1.051 4.299 18.903 1.00 93.25 156 LEU A CA 1
ATOM 1282 C C . LEU A 1 156 ? 1.234 2.809 19.210 1.00 93.25 156 LEU A C 1
ATOM 1284 O O . LEU A 1 156 ? 2.252 2.184 18.895 1.00 93.25 156 LEU A O 1
ATOM 1288 N N . GLU A 1 157 ? 0.209 2.218 19.824 1.00 93.69 157 GLU A N 1
ATOM 1289 C CA . GLU A 1 157 ? 0.196 0.784 20.086 1.00 93.69 157 GLU A CA 1
ATOM 1290 C C . GLU A 1 157 ? 0.121 0.005 18.767 1.00 93.69 157 GLU A C 1
ATOM 1292 O O . GLU A 1 157 ? -0.740 0.238 17.916 1.00 93.69 157 GLU A O 1
ATOM 1297 N N . LYS A 1 158 ? 1.045 -0.945 18.605 1.00 94.75 158 LYS A N 1
ATOM 1298 C CA . LYS A 1 158 ? 1.109 -1.793 17.416 1.00 94.75 158 LYS A CA 1
ATOM 1299 C C . LYS A 1 158 ? 0.119 -2.941 17.530 1.00 94.75 158 LYS A C 1
ATOM 1301 O O . LYS A 1 158 ? 0.203 -3.759 18.446 1.00 94.75 158 LYS A O 1
ATOM 1306 N N . ILE A 1 159 ? -0.740 -3.064 16.530 1.00 94.31 159 ILE A N 1
ATOM 1307 C CA . ILE A 1 159 ? -1.731 -4.127 16.413 1.00 94.31 159 ILE A CA 1
ATOM 1308 C C . ILE A 1 159 ? -1.174 -5.232 15.516 1.00 94.31 159 ILE A C 1
ATOM 1310 O O . ILE A 1 159 ? -0.555 -4.978 14.481 1.00 94.31 159 ILE A O 1
ATOM 1314 N N . LYS A 1 160 ? -1.408 -6.486 15.910 1.00 89.94 160 LYS A N 1
ATOM 1315 C CA . LYS A 1 160 ? -1.104 -7.661 15.089 1.00 89.94 160 LYS A CA 1
ATOM 1316 C C . LYS A 1 160 ? -2.391 -8.257 14.549 1.00 89.94 160 LYS A C 1
ATOM 1318 O O . LYS A 1 160 ? -3.218 -8.733 15.321 1.00 89.94 160 LYS A O 1
ATOM 1323 N N . VAL A 1 161 ? -2.516 -8.295 13.227 1.00 92.19 161 VAL A N 1
ATOM 1324 C CA . VAL A 1 161 ? -3.640 -8.935 12.540 1.00 92.19 161 VAL A CA 1
ATOM 1325 C C . VAL A 1 161 ? -3.099 -10.028 11.637 1.00 92.19 161 VAL A C 1
ATOM 1327 O O . VAL A 1 161 ? -2.293 -9.766 10.753 1.00 92.19 161 VAL A O 1
ATOM 1330 N N . LYS A 1 162 ? -3.524 -11.270 11.884 1.00 90.38 162 LYS A N 1
ATOM 1331 C CA . LYS A 1 162 ? -2.978 -12.462 11.216 1.00 90.38 162 LYS A CA 1
ATOM 1332 C C . LYS A 1 162 ? -3.198 -12.452 9.700 1.00 90.38 162 LYS A C 1
ATOM 1334 O O . LYS A 1 162 ? -2.397 -13.017 8.968 1.00 90.38 162 LYS A O 1
ATOM 1339 N N . GLU A 1 163 ? -4.304 -11.869 9.256 1.00 93.88 163 GLU A N 1
ATOM 1340 C CA . GLU A 1 163 ? -4.724 -11.879 7.852 1.00 93.88 163 GLU A CA 1
ATOM 1341 C C . GLU A 1 163 ? -4.199 -10.682 7.056 1.00 93.88 163 GLU A C 1
ATOM 1343 O O . GLU A 1 163 ? -4.336 -10.662 5.833 1.00 93.88 163 GLU A O 1
ATOM 1348 N N . PHE A 1 164 ? -3.600 -9.698 7.734 1.00 95.31 164 PHE A N 1
ATOM 1349 C CA . PHE A 1 164 ? -2.900 -8.616 7.061 1.00 95.31 164 PHE A CA 1
ATOM 1350 C C . PHE A 1 164 ? -1.625 -9.156 6.417 1.00 95.31 164 PHE A C 1
ATOM 1352 O O . PHE A 1 164 ? -0.813 -9.808 7.076 1.00 95.31 164 PHE A O 1
ATOM 1359 N N . VAL A 1 165 ? -1.449 -8.854 5.134 1.00 95.12 165 VAL A N 1
ATOM 1360 C CA . VAL A 1 165 ? -0.205 -9.110 4.408 1.00 95.12 165 VAL A CA 1
ATOM 1361 C C . VAL A 1 165 ? 0.288 -7.783 3.862 1.00 95.12 165 VAL A C 1
ATOM 1363 O O . VAL A 1 165 ? -0.473 -7.041 3.245 1.00 95.12 165 VAL A O 1
ATOM 1366 N N . GLY A 1 166 ? 1.559 -7.496 4.098 1.00 95.12 166 GLY A N 1
ATOM 1367 C CA . GLY A 1 166 ? 2.249 -6.347 3.540 1.00 95.12 166 GLY A CA 1
ATOM 1368 C C . GLY A 1 166 ? 3.605 -6.794 3.021 1.00 95.12 166 GLY A C 1
ATOM 1369 O O . GLY A 1 166 ? 4.282 -7.559 3.704 1.00 95.12 166 GLY A O 1
ATOM 1370 N N . ILE A 1 167 ? 3.998 -6.386 1.820 1.00 94.81 167 ILE A N 1
ATOM 1371 C CA . ILE A 1 167 ? 5.297 -6.751 1.243 1.00 94.81 167 ILE A CA 1
ATOM 1372 C C . ILE A 1 167 ? 5.838 -5.548 0.479 1.00 94.81 167 ILE A C 1
ATOM 1374 O O . ILE A 1 167 ? 5.143 -5.021 -0.380 1.00 94.81 167 ILE A O 1
ATOM 1378 N N . GLY A 1 168 ? 7.059 -5.117 0.796 1.00 94.56 168 GLY A N 1
ATOM 1379 C CA . GLY A 1 168 ? 7.775 -4.079 0.057 1.00 94.56 168 GLY A CA 1
ATOM 1380 C C . GLY A 1 168 ? 9.034 -4.650 -0.579 1.00 94.56 168 GLY A C 1
ATOM 1381 O O . GLY A 1 168 ? 9.865 -5.223 0.128 1.00 94.56 168 GLY A O 1
ATOM 1382 N N . THR A 1 169 ? 9.198 -4.501 -1.892 1.00 94.56 169 THR A N 1
ATOM 1383 C CA . THR A 1 169 ? 10.405 -4.936 -2.614 1.00 94.56 169 THR A CA 1
ATOM 1384 C C . THR A 1 169 ? 10.801 -3.947 -3.704 1.00 94.56 169 THR A C 1
ATOM 1386 O O . THR A 1 169 ? 10.087 -2.993 -3.988 1.00 94.56 169 THR A O 1
ATOM 1389 N N . MET A 1 170 ? 11.965 -4.165 -4.315 1.00 95.50 170 MET A N 1
ATOM 1390 C CA . MET A 1 170 ? 12.307 -3.472 -5.553 1.00 95.50 170 MET A CA 1
ATOM 1391 C C . MET A 1 170 ? 11.579 -4.131 -6.727 1.00 95.50 170 MET A C 1
ATOM 1393 O O . MET A 1 170 ? 11.647 -5.355 -6.881 1.00 95.50 170 MET A O 1
ATOM 1397 N N . SER A 1 171 ? 10.946 -3.317 -7.566 1.00 96.06 171 SER A N 1
ATOM 1398 C CA . SER A 1 171 ? 10.406 -3.721 -8.860 1.00 96.06 171 SER A CA 1
ATOM 1399 C C . SER A 1 171 ? 11.511 -4.208 -9.805 1.00 96.06 171 SER A C 1
ATOM 1401 O O . SER A 1 171 ? 12.714 -4.039 -9.563 1.00 96.06 171 SER A O 1
ATOM 1403 N N . ASP A 1 172 ? 11.105 -4.866 -10.888 1.00 93.69 172 ASP A N 1
ATOM 1404 C CA . ASP A 1 172 ? 12.014 -5.388 -11.901 1.00 93.69 172 ASP A CA 1
ATOM 1405 C C . ASP A 1 172 ? 11.448 -5.217 -13.320 1.00 93.69 172 ASP A C 1
ATOM 1407 O O . ASP A 1 172 ? 10.553 -4.418 -13.560 1.00 93.69 172 ASP A O 1
ATOM 1411 N N . LYS A 1 173 ? 12.001 -5.949 -14.290 1.00 93.94 173 LYS A N 1
ATOM 1412 C CA . LYS A 1 173 ? 11.618 -5.866 -15.706 1.00 93.94 173 LYS A CA 1
ATOM 1413 C C . LYS A 1 173 ? 10.161 -6.235 -16.014 1.00 93.94 173 LYS A C 1
ATOM 1415 O O . LYS A 1 173 ? 9.728 -5.990 -17.135 1.00 93.94 173 LYS A O 1
ATOM 1420 N N . GLU A 1 174 ? 9.451 -6.890 -15.097 1.00 94.50 174 GLU A N 1
ATOM 1421 C CA . GLU A 1 174 ? 8.028 -7.213 -15.262 1.00 94.50 174 GLU A CA 1
ATOM 1422 C C . GLU A 1 174 ? 7.114 -6.050 -14.843 1.00 94.50 174 GLU A C 1
ATOM 1424 O O . GLU A 1 174 ? 5.897 -6.114 -15.050 1.00 94.50 174 GLU A O 1
ATOM 1429 N N . ASP A 1 175 ? 7.696 -4.977 -14.297 1.00 96.38 175 ASP A N 1
ATOM 1430 C CA . ASP A 1 175 ? 6.985 -3.762 -13.941 1.00 96.38 175 ASP A CA 1
ATOM 1431 C C . ASP A 1 175 ? 6.259 -3.140 -15.135 1.00 96.38 175 ASP A C 1
ATOM 1433 O O . ASP A 1 175 ? 6.787 -2.984 -16.240 1.00 96.38 175 ASP A O 1
ATOM 1437 N N . LYS A 1 176 ? 5.003 -2.763 -14.899 1.00 95.25 176 LYS A N 1
ATOM 1438 C CA . LYS A 1 176 ? 4.123 -2.251 -15.948 1.00 95.25 176 LYS A CA 1
ATOM 1439 C C . LYS A 1 176 ? 4.489 -0.836 -16.399 1.00 95.25 176 LYS A C 1
ATOM 1441 O O . LYS A 1 176 ? 4.137 -0.442 -17.515 1.00 95.25 176 LYS A O 1
ATOM 1446 N N . TYR A 1 177 ? 5.064 -0.034 -15.512 1.00 95.38 177 TYR A N 1
ATOM 1447 C CA . TYR A 1 177 ? 5.167 1.412 -15.673 1.00 95.38 177 TYR A CA 1
ATOM 1448 C C . TYR A 1 177 ? 6.591 1.894 -15.920 1.00 95.38 177 TYR A C 1
ATOM 1450 O O . TYR A 1 177 ? 6.761 2.929 -16.567 1.00 95.38 177 TYR A O 1
ATOM 1458 N N . SER A 1 178 ? 7.598 1.167 -15.441 1.00 94.69 178 SER A N 1
ATOM 1459 C CA . SER A 1 178 ? 9.001 1.536 -15.591 1.00 94.69 178 SER A CA 1
ATOM 1460 C C . SER A 1 178 ? 9.914 0.315 -15.590 1.00 94.69 178 SER A C 1
ATOM 1462 O O . SER A 1 178 ? 9.924 -0.462 -14.649 1.00 94.69 178 SER A O 1
ATOM 1464 N N . GLU A 1 179 ? 10.794 0.215 -16.587 1.00 94.00 179 GLU A N 1
ATOM 1465 C CA . GLU A 1 179 ? 11.860 -0.801 -16.605 1.00 94.00 179 GLU A CA 1
ATOM 1466 C C . GLU A 1 179 ? 13.009 -0.490 -15.624 1.00 94.00 179 GLU A C 1
ATOM 1468 O O . GLU A 1 179 ? 13.908 -1.310 -15.430 1.00 94.00 179 GLU A O 1
ATOM 1473 N N . ILE A 1 180 ? 13.027 0.713 -15.037 1.00 95.62 180 ILE A N 1
ATOM 1474 C CA . ILE A 1 180 ? 14.030 1.116 -14.048 1.00 95.62 180 ILE A CA 1
ATOM 1475 C C . ILE A 1 180 ? 13.587 0.582 -12.682 1.00 95.62 180 ILE A C 1
ATOM 1477 O O . ILE A 1 180 ? 12.506 0.979 -12.241 1.00 95.62 180 ILE A O 1
ATOM 1481 N N . PRO A 1 181 ? 14.401 -0.242 -11.991 1.00 96.25 181 PRO A N 1
ATOM 1482 C CA . PRO A 1 181 ? 14.072 -0.735 -10.656 1.00 96.25 181 PRO A CA 1
ATOM 1483 C C . PRO A 1 181 ? 13.777 0.403 -9.677 1.00 96.25 181 PRO A C 1
ATOM 1485 O O . PRO A 1 181 ? 14.537 1.370 -9.590 1.00 96.25 181 PRO A O 1
ATOM 1488 N N . HIS A 1 182 ? 12.685 0.268 -8.934 1.00 96.12 182 HIS A N 1
ATOM 1489 C CA . HIS A 1 182 ? 12.199 1.250 -7.969 1.00 96.12 182 HIS A CA 1
ATOM 1490 C C . HIS A 1 182 ? 11.443 0.566 -6.823 1.00 96.12 182 HIS A C 1
ATOM 1492 O O . HIS A 1 182 ? 11.139 -0.622 -6.906 1.00 96.12 182 HIS A O 1
ATOM 1498 N N . ALA A 1 183 ? 11.167 1.278 -5.735 1.00 96.75 183 ALA A N 1
ATOM 1499 C CA . ALA A 1 183 ? 10.440 0.710 -4.605 1.00 96.75 183 ALA A CA 1
ATOM 1500 C C . ALA A 1 183 ? 8.968 0.432 -4.964 1.00 96.75 183 ALA A C 1
ATOM 1502 O O . ALA A 1 183 ? 8.282 1.280 -5.535 1.00 96.75 183 ALA A O 1
ATOM 1503 N N . SER A 1 184 ? 8.465 -0.744 -4.599 1.00 97.25 184 SER A N 1
ATOM 1504 C CA . SER A 1 184 ? 7.080 -1.156 -4.827 1.00 97.25 184 SER A CA 1
ATOM 1505 C C . SER A 1 184 ? 6.546 -1.906 -3.606 1.00 97.25 184 SER A C 1
ATOM 1507 O O . SER A 1 184 ? 7.301 -2.540 -2.861 1.00 97.25 184 SER A O 1
ATOM 1509 N N . TYR A 1 185 ? 5.252 -1.752 -3.331 1.00 97.69 185 TYR A N 1
ATOM 1510 C CA . TYR A 1 185 ? 4.641 -2.210 -2.086 1.00 97.69 185 TYR A CA 1
ATOM 1511 C C . TYR A 1 185 ? 3.231 -2.733 -2.307 1.00 97.69 185 TYR A C 1
ATOM 1513 O O . TYR A 1 185 ? 2.392 -2.051 -2.892 1.00 97.69 185 TYR A O 1
ATOM 1521 N N . GLU A 1 186 ? 2.933 -3.894 -1.737 1.00 97.88 186 GLU A N 1
ATOM 1522 C CA . GLU A 1 186 ? 1.624 -4.530 -1.804 1.00 97.88 186 GLU A CA 1
ATOM 1523 C C . GLU A 1 186 ? 1.015 -4.706 -0.415 1.00 97.88 186 GLU A C 1
ATOM 1525 O O . GLU A 1 186 ? 1.693 -5.077 0.547 1.00 97.88 186 GLU A O 1
ATOM 1530 N N . PHE A 1 187 ? -0.293 -4.473 -0.323 1.00 98.12 187 PHE A N 1
ATOM 1531 C CA . PHE A 1 187 ? -1.081 -4.565 0.898 1.00 98.12 187 PHE A CA 1
ATOM 1532 C C . PHE A 1 187 ? -2.325 -5.412 0.649 1.00 98.12 187 PHE A C 1
ATOM 1534 O O . PHE A 1 187 ? -3.079 -5.170 -0.295 1.00 98.12 187 PHE A O 1
ATOM 1541 N N . LYS A 1 188 ? -2.579 -6.358 1.550 1.00 97.50 188 LYS A N 1
ATOM 1542 C CA . LYS A 1 188 ? -3.841 -7.082 1.699 1.00 97.50 188 LYS A CA 1
ATOM 1543 C C . LYS A 1 188 ? -4.410 -6.744 3.070 1.00 97.50 188 LYS A C 1
ATOM 1545 O O . LYS A 1 188 ? -3.964 -7.268 4.090 1.00 97.50 188 LYS A O 1
ATOM 1550 N N . ILE A 1 189 ? -5.377 -5.837 3.085 1.00 97.94 189 ILE A N 1
ATOM 1551 C CA . ILE A 1 189 ? -5.942 -5.228 4.286 1.00 97.94 189 ILE A CA 1
ATOM 1552 C C . ILE A 1 189 ? -7.273 -5.910 4.629 1.00 97.94 189 ILE A C 1
ATOM 1554 O O . ILE A 1 189 ? -8.194 -5.869 3.810 1.00 97.94 189 ILE A O 1
ATOM 1558 N N . PRO A 1 190 ? -7.414 -6.529 5.814 1.00 97.12 190 PRO A N 1
ATOM 1559 C CA . PRO A 1 190 ? -8.662 -7.159 6.228 1.00 97.12 190 PRO A CA 1
ATOM 1560 C C . PRO A 1 190 ? -9.728 -6.109 6.557 1.00 97.12 190 PRO A C 1
ATOM 1562 O O . PRO A 1 190 ? -9.553 -5.273 7.442 1.00 97.12 190 PRO A O 1
ATOM 1565 N N . ILE A 1 191 ? -10.872 -6.197 5.878 1.00 96.50 191 ILE A N 1
ATOM 1566 C CA . ILE A 1 191 ? -12.030 -5.313 6.075 1.00 96.50 191 ILE A CA 1
ATOM 1567 C C . ILE A 1 191 ? -12.618 -5.474 7.480 1.00 96.50 191 ILE A C 1
ATOM 1569 O O . ILE A 1 191 ? -13.179 -4.525 8.011 1.00 96.50 191 ILE A O 1
ATOM 1573 N N . GLU A 1 192 ? -12.489 -6.645 8.107 1.00 95.38 192 GLU A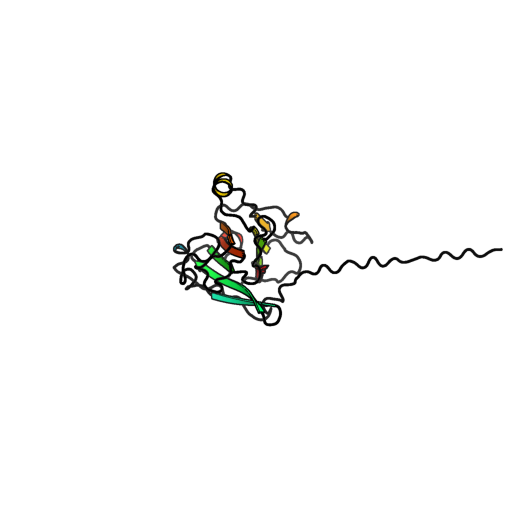 N 1
ATOM 1574 C CA . GLU A 1 192 ? -12.980 -6.864 9.475 1.00 95.38 192 GLU A CA 1
ATOM 1575 C C . GLU A 1 192 ? -12.338 -5.906 10.490 1.00 95.38 192 GLU A C 1
ATOM 1577 O O . GLU A 1 192 ? -13.008 -5.489 11.430 1.00 95.38 192 GLU A O 1
ATOM 1582 N N . LEU A 1 193 ? -11.082 -5.498 10.265 1.00 94.81 193 LEU A N 1
ATOM 1583 C CA . LEU A 1 193 ? -10.383 -4.564 11.147 1.00 94.81 193 LEU A CA 1
ATOM 1584 C C . LEU A 1 193 ? -10.931 -3.135 11.041 1.00 94.81 193 LEU A C 1
ATOM 1586 O O . LEU A 1 193 ? -11.114 -2.475 12.055 1.00 94.81 193 LEU A O 1
ATOM 1590 N N . ILE A 1 194 ? -11.174 -2.673 9.816 1.00 95.19 194 ILE A N 1
ATOM 1591 C CA . ILE A 1 194 ? -11.571 -1.288 9.502 1.00 95.19 194 ILE A CA 1
ATOM 1592 C C . ILE A 1 194 ? -13.097 -1.115 9.400 1.00 95.19 194 ILE A C 1
ATOM 1594 O O . ILE A 1 194 ? -13.617 -0.012 9.323 1.00 95.19 194 ILE A O 1
ATOM 1598 N N . GLY A 1 195 ? -13.855 -2.209 9.375 1.00 94.88 195 GLY A N 1
ATOM 1599 C CA . GLY A 1 195 ? -15.288 -2.193 9.108 1.00 94.88 195 GLY A CA 1
ATOM 1600 C C . GLY A 1 195 ? -15.627 -2.022 7.624 1.00 94.88 195 GLY A C 1
ATOM 1601 O O . GLY A 1 195 ? -14.923 -1.387 6.839 1.00 94.88 195 GLY A O 1
ATOM 1602 N N . ARG A 1 196 ? -16.746 -2.623 7.207 1.00 94.12 196 ARG A N 1
ATOM 1603 C CA . ARG A 1 196 ? -17.232 -2.553 5.823 1.00 94.12 196 ARG A CA 1
ATOM 1604 C C . ARG A 1 196 ? -17.958 -1.228 5.582 1.00 94.12 196 ARG A C 1
ATOM 1606 O O . ARG A 1 196 ? -18.959 -0.956 6.239 1.00 94.12 196 ARG A O 1
ATOM 1613 N N . SER A 1 197 ? -17.498 -0.475 4.592 1.00 94.06 197 SER A N 1
ATOM 1614 C CA . SER A 1 197 ? -18.089 0.781 4.134 1.00 94.06 197 SER A CA 1
ATOM 1615 C C . SER A 1 197 ? -18.046 0.853 2.606 1.00 94.06 197 SER A C 1
ATOM 1617 O O . SER A 1 197 ? -17.234 0.184 1.964 1.00 94.06 197 SER A O 1
ATOM 1619 N N . ASP A 1 198 ? -18.934 1.645 2.015 1.00 92.00 198 ASP A N 1
ATOM 1620 C CA . ASP A 1 198 ? -18.862 2.051 0.608 1.00 92.00 198 ASP A CA 1
ATOM 1621 C C . ASP A 1 198 ? -18.007 3.316 0.410 1.00 92.00 198 ASP A C 1
ATOM 1623 O O . ASP A 1 198 ? -17.716 3.701 -0.724 1.00 92.00 198 ASP A O 1
ATOM 1627 N N . ASN A 1 199 ? -17.585 3.947 1.509 1.00 93.56 199 ASN A N 1
ATOM 1628 C CA . ASN A 1 199 ? -16.812 5.176 1.514 1.00 93.56 199 ASN A CA 1
ATOM 1629 C C . ASN A 1 199 ? -15.846 5.217 2.708 1.00 93.56 199 ASN A C 1
ATOM 1631 O O . ASN A 1 199 ? -16.258 5.072 3.858 1.00 93.56 199 ASN A O 1
ATOM 1635 N N . TYR A 1 200 ? -14.572 5.455 2.414 1.00 94.19 200 TYR A N 1
ATOM 1636 C CA . TYR A 1 200 ? -13.494 5.588 3.386 1.00 94.19 200 TYR A CA 1
ATOM 1637 C C . TYR A 1 200 ? -12.762 6.911 3.160 1.00 94.19 200 TYR A C 1
ATOM 1639 O O . TYR A 1 200 ? -12.647 7.371 2.019 1.00 94.19 200 TYR A O 1
ATOM 1647 N N . GLY A 1 201 ? -12.207 7.496 4.219 1.00 92.88 201 GLY A N 1
ATOM 1648 C CA . GLY A 1 201 ? -11.067 8.388 4.045 1.00 92.88 201 GLY A CA 1
ATOM 1649 C C . GLY A 1 201 ? -9.831 7.540 3.741 1.00 92.88 201 GLY A C 1
ATOM 1650 O O . GLY A 1 201 ? -9.642 6.476 4.327 1.00 92.88 201 GLY A O 1
ATOM 1651 N N . PHE A 1 202 ? -9.019 7.968 2.778 1.00 91.50 202 PHE A N 1
ATOM 1652 C CA . PHE A 1 202 ? -7.869 7.201 2.306 1.00 91.50 202 PHE A CA 1
ATOM 1653 C C . PHE A 1 202 ? -6.651 8.110 2.212 1.00 91.50 202 PHE A C 1
ATOM 1655 O O . PHE A 1 202 ? -6.699 9.154 1.559 1.00 91.50 202 PHE A O 1
ATOM 1662 N N . TYR A 1 203 ? -5.561 7.695 2.843 1.00 89.88 203 TYR A N 1
ATOM 1663 C CA . TYR A 1 203 ? -4.281 8.387 2.807 1.00 89.88 203 TYR A CA 1
ATOM 1664 C C . TYR A 1 203 ? -3.176 7.394 2.464 1.00 89.88 203 TYR A C 1
ATOM 1666 O O . TYR A 1 203 ? -3.185 6.258 2.931 1.00 89.88 203 TYR A O 1
ATOM 1674 N N . VAL A 1 204 ? -2.223 7.827 1.644 1.00 91.44 204 VAL A N 1
ATOM 1675 C CA . VAL A 1 204 ? -1.057 7.026 1.280 1.00 91.44 204 VAL A CA 1
ATOM 1676 C C . VAL A 1 204 ? 0.193 7.893 1.254 1.00 91.44 204 VAL A C 1
ATOM 1678 O O . VAL A 1 204 ? 0.131 9.055 0.844 1.00 91.44 204 VAL A O 1
ATOM 1681 N N . LYS A 1 205 ? 1.303 7.319 1.716 1.00 86.00 205 LYS A N 1
ATOM 1682 C CA . LYS A 1 205 ? 2.620 7.946 1.778 1.00 86.00 205 LYS A CA 1
ATOM 1683 C C . LYS A 1 205 ? 3.712 6.941 1.466 1.00 86.00 205 LYS A C 1
ATOM 1685 O O . LYS A 1 205 ? 3.582 5.798 1.956 1.00 86.00 205 LYS A O 1
#

Secondary structure (DSSP, 8-state):
-------------------------S-TTS----EE-S-GGGS--SSS-SSTTTTTTSEEEEEEETTEEEEEEEEEEETTEEEEEEEETT-----TTT-EEEEEEETT----SS--TTEEEEEEEB----HHHHHHT----EEEE--SS---TTTSPEE--TT-EEEEEE--TT-SS-SS--EEEEEEEEHHHH---S--EEEE-

Foldseek 3Di:
DDDDDDDDPPPPPPPPPPPPVDLPPPPVPDDDAAFEDPQQVVADQAFAFPAQCRLVRWTWDFRDDPPDGQWIWTWYDYDQWIKIKTGGVNALDQPFPPDKKKKKKQLVQPPDPFFDQLIKMWIWTEHDPDPVCVVVVPTPIWMFGTHRDPDDPVPGDTDDDPQKDKYKYWYDCNHNPDNRTGIMMMIIGGCVSNPDDNDIDIDMD

pLDDT: mean 84.05, std 19.93, range [31.16, 98.44]

Sequence (205 aa):
MTKIYFVLIVIFLSTLPNQIYGIEEIDTRKNILITKSNSMEEVDFDGKWTFNNEWKQSSWNAVRSDESIVFHLRTAHQENFIYVLIDAISDTTENVGLDKATVCIDSKNNKSKIFDSDDYCFIVQLEKRNFINMLFNKQDNFIVQGDSQEKSFEELEKIKVKEFVGIGTMSDKEDKYSEIPHASYEFKIPIELIGRSDNYGFYVK